Protein AF-A0A350P018-F1 (afdb_monomer)

Nearest PDB structures (foldseek):
  5waq-assembly1_A  TM=3.591E-01  e=3.720E-01  Neisseria gonorrhoeae FA 1090
  1sly-assembly1_A  TM=4.255E-01  e=2.550E+00  Escherichia coli
  4a1s-assembly1_B  TM=3.277E-01  e=1.850E+00  Drosophila melanogaster
  8sah-assembly1_B  TM=3.164E-01  e=2.670E+00  Homo sapiens

Foldseek 3Di:
DDDDDDDDDDDDDDDDDDDDDDDDDDDDDDDDPDDPPPPPDPPPPPPPPPPPALVVLQVVLVVCCVPPVDLQSSLVSLLVSLVRCLVVVVLVVSLVSLVVSPVVPDDPVCLLSSLLSNLSSCLPPPPDDLVVNVVSLPPHDDCLQSSLVSQLSSCVVVLVLLSNLLSLVRHPDDLQVSQQSNLVSLVVDDPVRLVVSVVPHVLCVLSSQLVVLCVVCVPPLPSLVVSLVVSLVVDPPDSCVVHPHPVSVVSNVDDPPPCPDDDDDFCCDDPCNVVSVVVVVD

pLDDT: mean 83.47, std 19.66, range [37.34, 98.38]

Mean predicted aligned error: 14.0 Å

Structure (mmCIF, N/CA/C/O backbone):
data_AF-A0A350P018-F1
#
_entry.id   AF-A0A350P018-F1
#
loop_
_atom_site.group_PDB
_atom_site.id
_atom_site.type_symbol
_atom_site.label_atom_id
_atom_site.label_alt_id
_atom_site.label_comp_id
_atom_site.label_asym_id
_atom_site.label_entity_id
_atom_site.label_seq_id
_atom_site.pdbx_PDB_ins_code
_atom_site.Cartn_x
_atom_site.Cartn_y
_atom_site.Cartn_z
_atom_site.occupancy
_atom_site.B_iso_or_equiv
_atom_site.auth_seq_id
_atom_site.auth_comp_id
_atom_site.auth_asym_id
_atom_site.auth_atom_id
_atom_site.pdbx_PDB_model_num
ATOM 1 N N . MET A 1 1 ? 66.270 -26.040 17.062 1.00 38.28 1 MET A N 1
ATOM 2 C CA . MET A 1 1 ? 67.441 -25.231 16.651 1.00 38.28 1 MET A CA 1
ATOM 3 C C . MET A 1 1 ? 66.964 -24.258 15.595 1.00 38.28 1 MET A C 1
ATOM 5 O O . MET A 1 1 ? 66.310 -24.717 14.679 1.00 38.28 1 MET A O 1
ATOM 9 N N . GLY A 1 2 ? 67.150 -22.949 15.618 1.00 38.47 2 GLY A N 1
ATOM 10 C CA . GLY A 1 2 ? 67.864 -21.976 16.444 1.00 38.47 2 GLY A CA 1
ATOM 11 C C . GLY A 1 2 ? 67.747 -20.687 15.604 1.00 38.47 2 GLY A C 1
ATOM 12 O O . GLY A 1 2 ? 68.005 -20.738 14.411 1.00 38.47 2 GLY A O 1
ATOM 13 N N . THR A 1 3 ? 67.016 -19.668 16.060 1.00 37.34 3 THR A N 1
ATOM 14 C CA . THR A 1 3 ? 67.511 -18.483 16.790 1.00 37.34 3 THR A CA 1
ATOM 15 C C . THR A 1 3 ? 68.033 -17.329 15.916 1.00 37.34 3 THR A C 1
ATOM 17 O O . THR A 1 3 ? 68.987 -17.514 15.174 1.00 37.34 3 THR A O 1
ATOM 20 N N . ILE A 1 4 ? 67.490 -16.132 16.217 1.00 41.78 4 ILE A N 1
ATOM 21 C CA . ILE A 1 4 ? 68.128 -14.789 16.221 1.00 41.78 4 ILE A CA 1
ATOM 22 C C . ILE A 1 4 ? 68.253 -14.099 14.843 1.00 41.78 4 ILE A C 1
ATOM 24 O O . ILE A 1 4 ? 68.676 -14.710 13.879 1.00 41.78 4 ILE A O 1
ATOM 28 N N . GLY A 1 5 ? 67.940 -12.811 14.653 1.00 37.38 5 GLY A N 1
ATOM 29 C CA . GLY A 1 5 ? 67.550 -11.733 15.570 1.00 37.38 5 GLY A CA 1
ATOM 30 C C . GLY A 1 5 ? 68.229 -10.395 15.202 1.00 37.38 5 GLY A C 1
ATOM 31 O O . GLY A 1 5 ? 69.266 -10.396 14.551 1.00 37.38 5 GLY A O 1
ATOM 32 N N . HIS A 1 6 ? 67.652 -9.294 15.716 1.00 38.75 6 HIS A N 1
ATOM 33 C CA . HIS A 1 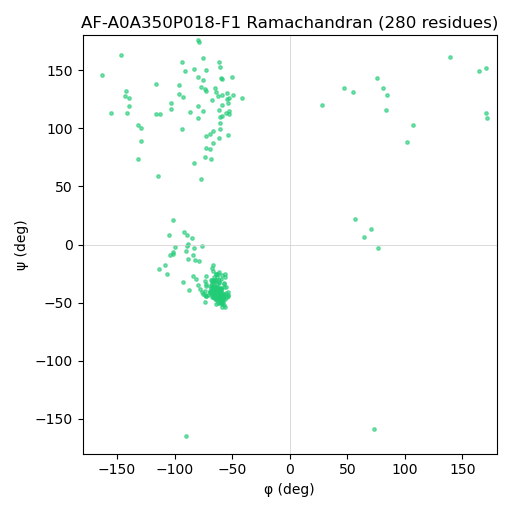6 ? 68.137 -7.891 15.801 1.00 38.75 6 HIS A CA 1
ATOM 34 C C . HIS A 1 6 ? 67.954 -6.962 14.576 1.00 38.75 6 HIS A C 1
ATOM 36 O O . HIS A 1 6 ? 68.412 -7.268 13.487 1.00 38.75 6 HIS A O 1
ATOM 42 N N . ARG A 1 7 ? 67.154 -5.865 14.641 1.00 40.50 7 ARG A N 1
ATOM 43 C CA . ARG A 1 7 ? 67.273 -4.556 15.381 1.00 40.50 7 ARG A CA 1
ATOM 44 C C . ARG A 1 7 ? 68.614 -3.869 15.052 1.00 40.50 7 ARG A C 1
ATOM 46 O O . ARG A 1 7 ? 69.637 -4.503 15.221 1.00 40.50 7 ARG A O 1
ATOM 53 N N . ASN A 1 8 ? 68.729 -2.583 14.699 1.00 39.81 8 ASN A N 1
ATOM 54 C CA . ASN A 1 8 ? 68.319 -1.392 15.454 1.00 39.81 8 ASN A CA 1
ATOM 55 C C . ASN A 1 8 ? 68.877 -0.126 14.743 1.00 39.81 8 ASN A C 1
ATOM 57 O O . ASN A 1 8 ? 69.965 -0.198 14.189 1.00 39.81 8 ASN A O 1
ATOM 61 N N . LYS A 1 9 ? 68.164 1.000 14.902 1.00 42.25 9 LYS A N 1
ATOM 62 C CA . LYS A 1 9 ? 68.588 2.393 15.208 1.00 42.25 9 LYS A CA 1
ATOM 63 C C . LYS A 1 9 ? 69.753 3.080 14.464 1.00 42.25 9 LYS A C 1
ATOM 65 O O . LYS A 1 9 ? 70.851 2.560 14.342 1.00 42.25 9 LYS A O 1
ATOM 70 N N . GLY A 1 10 ? 69.481 4.334 14.081 1.00 41.25 10 GLY A N 1
ATOM 71 C CA . GLY A 1 10 ? 70.386 5.238 13.368 1.00 41.25 10 GLY A CA 1
ATOM 72 C C . GLY A 1 10 ? 71.264 6.112 14.255 1.00 41.25 10 GLY A C 1
ATOM 73 O O . GLY A 1 10 ? 71.358 5.856 15.446 1.00 41.25 10 GLY A O 1
ATOM 74 N N . PHE A 1 11 ? 71.867 7.152 13.672 1.00 38.84 11 PHE A N 1
ATOM 75 C CA . PHE A 1 11 ? 72.502 8.262 14.385 1.00 38.84 11 PHE A CA 1
ATOM 76 C C . PHE A 1 11 ? 72.725 9.465 13.455 1.00 38.84 11 PHE A C 1
ATOM 78 O O . PHE A 1 11 ? 72.975 9.319 12.261 1.00 38.84 11 PHE A O 1
ATOM 85 N N . ILE A 1 12 ? 72.601 10.644 14.058 1.00 46.72 12 ILE A N 1
ATOM 86 C CA . ILE A 1 12 ? 72.836 11.996 13.542 1.00 46.72 12 ILE A CA 1
ATOM 87 C C . ILE A 1 12 ? 74.344 12.283 13.553 1.00 46.72 12 ILE A C 1
ATOM 89 O O . ILE A 1 12 ? 75.003 11.921 14.525 1.00 46.72 12 ILE A O 1
ATOM 93 N N . PHE A 1 13 ? 74.861 13.023 12.567 1.00 42.59 13 PHE A N 1
ATOM 94 C CA . PHE A 1 13 ? 76.067 13.840 12.746 1.00 42.59 13 PHE A CA 1
ATOM 95 C C . PHE A 1 13 ? 75.926 15.192 12.043 1.00 42.59 13 PHE A C 1
ATOM 97 O O . PHE A 1 13 ? 75.612 15.280 10.859 1.00 42.59 13 PHE A O 1
ATOM 104 N N . ALA A 1 14 ? 76.149 16.235 12.836 1.00 43.81 14 ALA A N 1
ATOM 105 C CA . ALA A 1 14 ? 76.295 17.622 12.438 1.00 43.81 14 ALA A CA 1
ATOM 106 C C . ALA A 1 14 ? 77.773 17.930 12.163 1.00 43.81 14 ALA A C 1
ATOM 108 O O . ALA A 1 14 ? 78.639 17.410 12.863 1.00 43.81 14 ALA A O 1
ATOM 109 N N . THR A 1 15 ? 78.050 18.856 11.244 1.00 46.28 15 THR A N 1
ATOM 110 C CA . THR A 1 15 ? 79.321 19.595 11.204 1.00 46.28 15 THR A CA 1
ATOM 111 C C . THR A 1 15 ? 79.083 21.039 10.780 1.00 46.28 15 THR A C 1
ATOM 113 O O . THR A 1 15 ? 78.437 21.317 9.772 1.00 46.28 15 THR A O 1
ATOM 116 N N . ALA A 1 16 ? 79.610 21.933 11.611 1.00 42.50 16 ALA A N 1
ATOM 117 C CA . ALA A 1 16 ? 79.639 23.381 11.492 1.00 42.50 16 ALA A CA 1
ATOM 118 C C . ALA A 1 16 ? 80.668 23.870 10.456 1.00 42.50 16 ALA A C 1
ATOM 120 O O . ALA A 1 16 ? 81.636 23.164 10.190 1.00 42.50 16 ALA A O 1
ATOM 121 N N . ALA A 1 17 ? 80.516 25.107 9.963 1.00 41.38 17 ALA A N 1
ATOM 122 C CA . ALA A 1 17 ? 81.445 26.216 10.245 1.00 41.38 17 ALA A CA 1
ATOM 123 C C . ALA A 1 17 ? 81.281 27.409 9.278 1.00 41.38 17 ALA A C 1
ATOM 125 O O . ALA A 1 17 ? 81.017 27.245 8.091 1.00 41.38 17 ALA A O 1
ATOM 126 N N . SER A 1 18 ? 81.580 28.585 9.842 1.00 42.72 18 SER A N 1
ATOM 127 C CA . SER A 1 18 ? 82.200 29.766 9.216 1.00 42.72 18 SER A CA 1
ATOM 128 C C . SER A 1 18 ? 81.334 30.998 8.922 1.00 42.72 18 SER A C 1
ATOM 130 O O . SER A 1 18 ? 80.605 31.104 7.941 1.00 42.72 18 SER A O 1
ATOM 132 N N . LEU A 1 19 ? 81.539 31.963 9.828 1.00 48.41 19 LEU A N 1
ATOM 133 C CA . LEU A 1 19 ? 81.269 33.399 9.786 1.00 48.41 19 LEU A CA 1
ATOM 134 C C . LEU A 1 19 ? 81.804 34.087 8.520 1.00 48.41 19 LEU A C 1
ATOM 136 O O . LEU A 1 19 ? 82.946 33.863 8.126 1.00 48.41 19 LEU A O 1
ATOM 140 N N . SER A 1 20 ? 81.056 35.076 8.027 1.00 42.06 20 SER A N 1
ATOM 141 C CA . SER A 1 20 ? 81.599 36.330 7.483 1.00 42.06 20 SER A CA 1
ATOM 142 C C . SER A 1 20 ? 80.534 37.426 7.579 1.00 42.06 20 SER A C 1
ATOM 144 O O . SER A 1 20 ? 79.488 37.356 6.940 1.00 42.06 20 SER A O 1
ATOM 146 N N . LEU A 1 21 ? 80.804 38.417 8.430 1.00 53.22 21 LEU A N 1
ATOM 147 C CA . LEU A 1 21 ? 80.070 39.673 8.575 1.00 53.22 21 LEU A CA 1
ATOM 148 C C . LEU A 1 21 ? 80.723 40.723 7.676 1.00 53.22 21 LEU A C 1
ATOM 150 O O . LEU A 1 21 ? 81.907 40.991 7.849 1.00 53.22 21 LEU A O 1
ATOM 154 N N . LEU A 1 22 ? 79.943 41.380 6.819 1.00 50.81 22 LEU A N 1
ATOM 155 C CA . LEU A 1 22 ? 80.211 42.748 6.373 1.00 50.81 22 LEU A CA 1
ATOM 156 C C . LEU A 1 22 ? 78.883 43.510 6.309 1.00 50.81 22 LEU A C 1
ATOM 158 O O . LEU A 1 22 ? 77.953 43.127 5.602 1.00 50.81 22 LEU A O 1
ATOM 162 N N . MET A 1 23 ? 78.811 44.572 7.113 1.00 40.50 23 MET A N 1
ATOM 163 C CA . MET A 1 23 ? 77.743 45.566 7.129 1.00 40.50 23 MET A CA 1
ATOM 164 C C . MET A 1 23 ? 77.832 46.462 5.889 1.00 40.50 23 MET A C 1
ATOM 166 O O . MET A 1 23 ? 78.884 47.027 5.604 1.00 40.50 23 MET A O 1
ATOM 170 N N . GLY A 1 2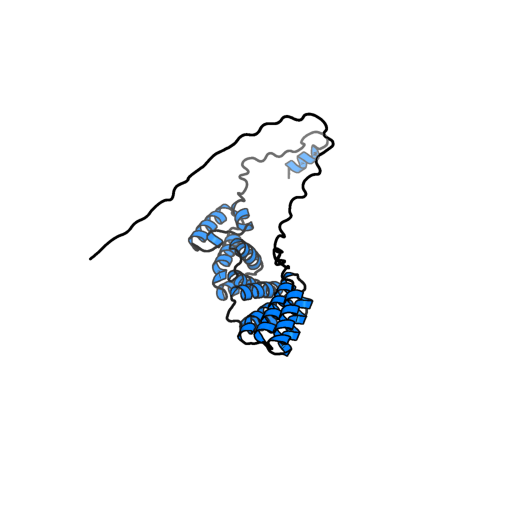4 ? 76.696 46.655 5.222 1.00 38.78 24 GLY A N 1
ATOM 171 C CA . GLY A 1 24 ? 76.450 47.726 4.261 1.00 38.78 24 GLY A CA 1
ATOM 172 C C . GLY A 1 24 ? 75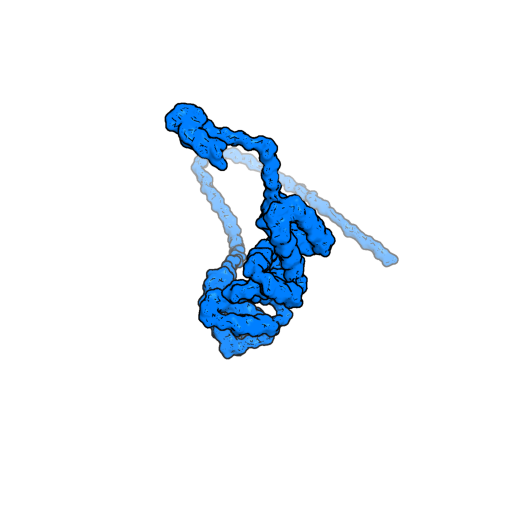.020 48.223 4.457 1.00 38.78 24 GLY A C 1
ATOM 173 O O . GLY A 1 24 ? 74.069 47.470 4.266 1.00 38.78 24 GLY A O 1
ATOM 174 N N . CYS A 1 25 ? 74.877 49.466 4.914 1.00 53.25 25 CYS A N 1
ATOM 175 C CA . CYS A 1 25 ? 73.604 50.124 5.192 1.00 53.25 25 CYS A CA 1
ATOM 176 C C . CYS A 1 25 ? 73.184 50.979 3.989 1.00 53.25 25 CYS A C 1
ATOM 178 O O . CYS A 1 25 ? 73.996 51.742 3.475 1.00 53.25 25 CYS A O 1
ATOM 180 N N . GLY A 1 26 ? 71.898 50.926 3.629 1.00 38.22 26 GLY A N 1
ATOM 181 C CA . GLY A 1 26 ? 71.204 52.046 2.988 1.00 38.22 26 GLY A CA 1
ATOM 182 C C . GLY A 1 26 ? 70.986 51.956 1.477 1.00 38.22 26 GLY A C 1
ATOM 183 O O . GLY A 1 26 ? 71.759 52.508 0.706 1.00 38.22 26 GLY A O 1
ATOM 184 N N . SER A 1 27 ? 69.871 51.345 1.068 1.00 39.97 27 SER A N 1
ATOM 185 C CA . SER A 1 27 ? 68.841 51.962 0.207 1.00 39.97 27 SER A CA 1
ATOM 186 C C . SER A 1 27 ? 67.841 50.878 -0.205 1.00 39.97 27 SER A C 1
ATOM 188 O O . SER A 1 27 ? 68.172 49.984 -0.981 1.00 39.97 27 SER A O 1
ATOM 190 N N . THR A 1 28 ? 66.621 50.926 0.334 1.00 50.22 28 THR A N 1
ATOM 191 C CA . THR A 1 28 ? 65.565 49.958 0.006 1.00 50.22 28 THR A CA 1
ATOM 192 C C . THR A 1 28 ? 64.396 50.664 -0.674 1.00 50.22 28 THR A C 1
ATOM 194 O O . THR A 1 28 ? 63.639 51.373 -0.011 1.00 50.22 28 THR A O 1
ATOM 197 N N . PRO A 1 29 ? 64.160 50.390 -1.966 1.00 44.62 29 PRO A N 1
ATOM 198 C CA . PRO A 1 29 ? 62.826 50.362 -2.539 1.00 44.62 29 PRO A CA 1
ATOM 199 C C . PRO A 1 29 ? 62.380 48.900 -2.730 1.00 44.62 29 PRO A C 1
ATOM 201 O O . PRO A 1 29 ? 63.038 48.118 -3.403 1.00 44.62 29 PRO A O 1
ATOM 204 N N . LYS A 1 30 ? 61.255 48.578 -2.081 1.00 42.38 30 LYS A N 1
ATOM 205 C CA . LYS A 1 30 ? 60.303 47.452 -2.220 1.00 42.38 30 LYS A CA 1
ATOM 206 C C . LYS A 1 30 ? 60.802 46.088 -2.763 1.00 42.38 30 LYS A C 1
ATOM 208 O O . LYS A 1 30 ? 61.149 45.981 -3.937 1.00 42.38 30 LYS A O 1
ATOM 213 N N . PRO A 1 31 ? 60.672 44.995 -1.980 1.00 40.62 31 PRO A N 1
ATOM 214 C CA . PRO A 1 31 ? 60.891 43.645 -2.485 1.00 40.62 31 PRO A CA 1
ATOM 215 C C . PRO A 1 31 ? 59.806 43.271 -3.502 1.00 40.62 31 PRO A C 1
ATOM 217 O O . PRO A 1 31 ? 58.612 43.297 -3.198 1.00 40.62 31 PRO A O 1
ATOM 220 N N . VAL A 1 32 ? 60.229 42.879 -4.704 1.00 49.12 32 VAL A N 1
ATOM 221 C CA . VAL A 1 32 ? 59.395 42.080 -5.605 1.00 49.12 32 VAL A CA 1
ATOM 222 C C . VAL A 1 32 ? 59.120 40.769 -4.878 1.00 49.12 32 VAL A C 1
ATOM 224 O O . VAL A 1 32 ? 60.044 40.019 -4.551 1.00 49.12 32 VAL A O 1
ATOM 227 N N . ALA A 1 33 ? 57.849 40.527 -4.563 1.00 43.75 33 ALA A N 1
ATOM 228 C CA . ALA A 1 33 ? 57.405 39.258 -4.020 1.00 43.75 33 ALA A CA 1
ATOM 229 C C . ALA A 1 33 ? 57.868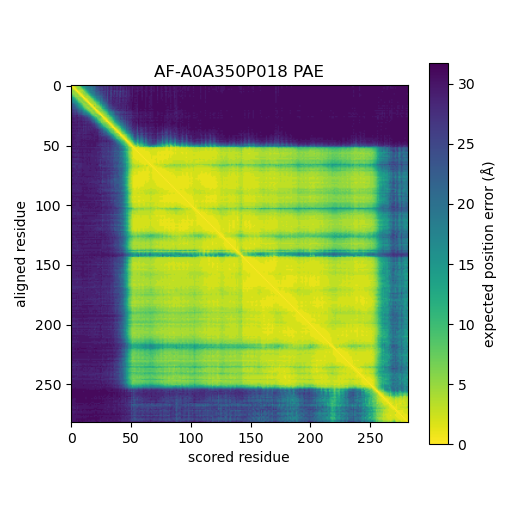 38.147 -4.967 1.00 43.75 33 ALA A C 1
ATOM 231 O O . ALA A 1 33 ? 57.536 38.150 -6.153 1.00 43.75 33 ALA A O 1
ATOM 232 N N . LYS A 1 34 ? 58.658 37.206 -4.444 1.00 45.62 34 LYS A N 1
ATOM 233 C CA . LYS A 1 34 ? 58.935 35.949 -5.132 1.00 45.62 34 LYS A CA 1
ATOM 234 C C . LYS A 1 34 ? 57.577 35.318 -5.423 1.00 45.62 34 LYS A C 1
ATOM 236 O O . LYS A 1 34 ? 56.855 34.967 -4.492 1.00 45.62 34 LYS A O 1
ATOM 241 N N . THR A 1 35 ? 57.218 35.221 -6.698 1.00 40.31 35 THR A N 1
ATOM 242 C CA . THR A 1 35 ? 56.103 34.385 -7.136 1.00 40.31 35 THR A CA 1
ATOM 243 C C . THR A 1 35 ? 56.282 33.005 -6.508 1.00 40.31 35 THR A C 1
ATOM 245 O O . THR A 1 35 ? 57.383 32.449 -6.611 1.00 40.31 35 THR A O 1
ATOM 248 N N . PRO A 1 36 ? 55.261 32.444 -5.840 1.00 40.88 36 PRO A N 1
ATOM 249 C CA . PRO A 1 36 ? 55.343 31.068 -5.403 1.00 40.88 36 PRO A CA 1
ATOM 250 C C . PRO A 1 36 ? 55.558 30.218 -6.650 1.00 40.88 36 PRO A C 1
ATOM 252 O O . PRO A 1 36 ? 54.848 30.366 -7.646 1.00 40.88 36 PRO A O 1
ATOM 255 N N . VAL A 1 37 ? 56.571 29.357 -6.606 1.00 45.34 37 VAL A N 1
ATOM 256 C CA . VAL A 1 37 ? 56.716 28.273 -7.572 1.00 45.34 37 VAL A CA 1
ATOM 257 C C . VAL A 1 37 ? 55.466 27.417 -7.414 1.00 45.34 37 VAL A C 1
ATOM 259 O O . VAL A 1 37 ? 55.352 26.636 -6.471 1.00 45.34 37 VAL A O 1
ATOM 262 N N . VAL A 1 38 ? 54.500 27.618 -8.308 1.00 42.97 38 VAL A N 1
ATOM 263 C CA . VAL A 1 38 ? 53.367 26.718 -8.476 1.00 42.97 38 VAL A CA 1
ATOM 264 C C . VAL A 1 38 ? 53.961 25.428 -9.013 1.00 42.97 38 VAL A C 1
ATOM 266 O O . VAL A 1 38 ? 54.263 25.300 -10.197 1.00 42.97 38 VAL A O 1
ATOM 269 N N . THR A 1 39 ? 54.200 24.475 -8.116 1.00 47.19 39 THR A N 1
ATOM 270 C CA . THR A 1 39 ? 54.358 23.081 -8.512 1.00 47.19 39 THR A CA 1
ATOM 271 C C . THR A 1 39 ? 53.106 22.731 -9.315 1.00 47.19 39 THR A C 1
ATOM 273 O O . THR A 1 39 ? 52.012 22.979 -8.801 1.00 47.19 39 THR A O 1
ATOM 276 N N . PRO A 1 40 ? 53.203 22.225 -10.558 1.00 45.16 40 PRO A N 1
ATOM 277 C CA . PRO A 1 40 ? 52.018 21.829 -11.297 1.00 45.16 40 PRO A CA 1
ATOM 278 C C . PRO A 1 40 ? 51.332 20.729 -10.491 1.00 45.16 40 PRO A C 1
ATOM 280 O O . PRO A 1 40 ? 51.806 19.593 -10.427 1.00 45.16 40 PRO A O 1
ATOM 283 N N . GLN A 1 41 ? 50.238 21.085 -9.818 1.00 48.06 41 GLN A N 1
ATOM 284 C CA . GLN A 1 41 ? 49.314 20.100 -9.298 1.00 48.06 41 GLN A CA 1
ATOM 285 C C . GLN A 1 41 ? 48.846 19.320 -10.518 1.00 48.06 41 GLN A C 1
ATOM 287 O O . GLN A 1 41 ? 48.178 19.858 -11.403 1.00 48.06 41 GLN A O 1
ATOM 292 N N . LYS A 1 42 ? 49.275 18.056 -10.584 1.00 49.25 42 LYS A N 1
ATOM 293 C CA . LYS A 1 42 ? 48.679 17.037 -11.442 1.00 49.25 42 LYS A CA 1
ATOM 294 C C . LYS A 1 42 ? 47.164 17.238 -11.352 1.00 49.25 42 LYS A C 1
ATOM 296 O O . LYS A 1 42 ? 46.691 17.326 -10.215 1.00 49.25 42 LYS A O 1
ATOM 301 N N . PRO A 1 43 ? 46.436 17.393 -12.473 1.00 42.19 43 PRO A N 1
ATOM 302 C CA . PRO A 1 43 ? 45.009 17.649 -12.410 1.00 42.19 43 PRO A CA 1
ATOM 303 C C . PRO A 1 43 ? 44.405 16.559 -11.536 1.00 42.19 43 PRO A C 1
ATOM 305 O O . PRO A 1 43 ? 44.522 15.369 -11.835 1.00 42.19 43 PRO A O 1
ATOM 308 N N . VAL A 1 44 ? 43.877 16.980 -10.388 1.00 44.72 44 VAL A N 1
ATOM 309 C CA . VAL A 1 44 ? 42.971 16.152 -9.615 1.00 44.72 44 VAL A CA 1
ATOM 310 C C . VAL A 1 44 ? 41.833 15.929 -10.581 1.00 44.72 44 VAL A C 1
ATOM 312 O O . VAL A 1 44 ? 41.152 16.880 -10.965 1.00 44.72 44 VAL A O 1
ATOM 315 N N . ASP A 1 45 ? 41.729 14.696 -11.058 1.00 43.78 45 ASP A N 1
ATOM 316 C CA . ASP A 1 45 ? 40.588 14.240 -11.818 1.00 43.78 45 ASP A CA 1
ATOM 317 C C . ASP A 1 45 ? 39.408 14.384 -10.860 1.00 43.78 45 ASP A C 1
ATOM 319 O O . ASP A 1 45 ? 39.163 13.548 -9.988 1.00 43.78 45 ASP A O 1
ATOM 323 N N . VAL A 1 46 ? 38.756 15.545 -10.916 1.00 41.66 46 VAL A N 1
ATOM 324 C CA . VAL A 1 46 ? 37.445 15.730 -10.330 1.00 41.66 46 VAL A CA 1
ATOM 325 C C . VAL A 1 46 ? 36.581 14.839 -11.197 1.00 41.66 46 VAL A C 1
ATOM 327 O O . VAL A 1 46 ? 36.055 15.276 -12.219 1.00 41.66 46 VAL A O 1
ATOM 330 N N . GLN A 1 47 ? 36.489 13.562 -10.819 1.00 44.34 47 GLN A N 1
ATOM 331 C CA . GLN A 1 47 ? 35.373 12.723 -11.198 1.00 44.34 47 GLN A CA 1
ATOM 332 C C . GLN A 1 47 ? 34.151 13.510 -10.756 1.00 44.34 47 GLN A C 1
ATOM 334 O O . GLN A 1 47 ? 33.783 13.529 -9.581 1.00 44.34 47 GLN A O 1
ATOM 339 N N . ALA A 1 48 ? 33.608 14.272 -11.703 1.00 46.59 48 ALA A N 1
ATOM 340 C CA . ALA A 1 48 ? 32.355 14.954 -11.553 1.00 46.59 48 ALA A CA 1
ATOM 341 C C . ALA A 1 48 ? 31.399 13.859 -11.115 1.00 46.59 48 ALA A C 1
ATOM 343 O O . ALA A 1 48 ? 31.143 12.916 -11.865 1.00 46.59 48 ALA A O 1
ATOM 344 N N . ASN A 1 49 ? 30.942 13.952 -9.873 1.00 49.53 49 ASN A N 1
ATOM 345 C CA . ASN A 1 49 ? 29.847 13.152 -9.377 1.00 49.53 49 ASN A CA 1
ATOM 346 C C . ASN A 1 49 ? 28.618 13.673 -10.136 1.00 49.53 49 ASN A C 1
ATOM 348 O O . ASN A 1 49 ? 27.868 14.509 -9.635 1.00 49.53 49 ASN A O 1
ATOM 352 N N . GLN A 1 50 ? 28.531 13.332 -11.427 1.00 55.56 50 GLN A N 1
ATOM 353 C CA . GLN A 1 50 ? 27.452 13.767 -12.288 1.00 55.56 50 GLN A CA 1
ATOM 354 C C . GLN A 1 50 ? 26.188 13.174 -11.677 1.00 55.56 50 GLN A C 1
ATOM 356 O O . GLN A 1 50 ? 26.171 11.974 -11.383 1.00 55.56 50 GLN A O 1
ATOM 361 N N . PRO A 1 51 ? 25.155 13.993 -11.423 1.00 65.25 51 PRO A N 1
ATOM 362 C CA . PRO A 1 51 ? 23.902 13.467 -10.921 1.00 65.25 51 PRO A CA 1
ATOM 363 C C . PRO A 1 51 ? 23.442 12.369 -11.880 1.00 65.25 51 PRO A C 1
ATOM 365 O O . PRO A 1 51 ? 23.469 12.552 -13.097 1.00 65.25 51 PRO A O 1
ATOM 368 N N . VAL A 1 52 ? 23.083 11.206 -11.339 1.00 85.62 52 VAL A N 1
ATOM 369 C CA . VAL A 1 52 ? 22.613 10.080 -12.148 1.00 85.62 52 VAL A CA 1
ATOM 370 C C . VAL A 1 52 ? 21.245 10.464 -12.709 1.00 85.62 52 VAL A C 1
ATOM 372 O O . VAL A 1 52 ? 20.235 10.340 -12.018 1.00 85.62 52 VAL A O 1
ATOM 375 N N . THR A 1 53 ? 21.218 10.995 -13.933 1.00 93.56 53 THR A N 1
ATOM 376 C CA . THR A 1 53 ? 19.979 11.386 -14.619 1.00 93.56 53 THR A CA 1
ATOM 377 C C . THR A 1 53 ? 19.463 10.254 -15.512 1.00 93.56 53 THR A C 1
ATOM 379 O O . THR A 1 53 ? 20.250 9.398 -15.944 1.00 93.56 53 THR A O 1
ATOM 382 N N . PRO A 1 54 ? 18.157 10.234 -15.831 1.00 96.19 54 PRO A N 1
ATOM 383 C CA . PRO A 1 54 ? 17.619 9.307 -16.820 1.00 96.19 54 PRO A CA 1
ATOM 384 C C . PRO A 1 54 ? 18.357 9.382 -18.168 1.00 96.19 54 PRO A C 1
ATOM 386 O O . PRO A 1 54 ? 18.719 8.354 -18.735 1.00 96.19 54 PRO A O 1
ATOM 389 N N . GLU A 1 55 ? 18.663 10.587 -18.657 1.00 95.69 55 GLU A N 1
ATOM 390 C CA . GLU A 1 55 ? 19.328 10.826 -19.948 1.00 95.69 55 GLU A CA 1
ATOM 391 C C . GLU A 1 55 ? 20.742 10.246 -19.960 1.00 95.69 55 GLU A C 1
ATOM 393 O O . GLU A 1 55 ? 21.181 9.678 -20.964 1.00 95.69 55 GLU A O 1
ATOM 398 N N . HIS A 1 56 ? 21.448 10.347 -18.830 1.00 96.00 56 HIS A N 1
ATOM 399 C CA . HIS A 1 56 ? 22.750 9.71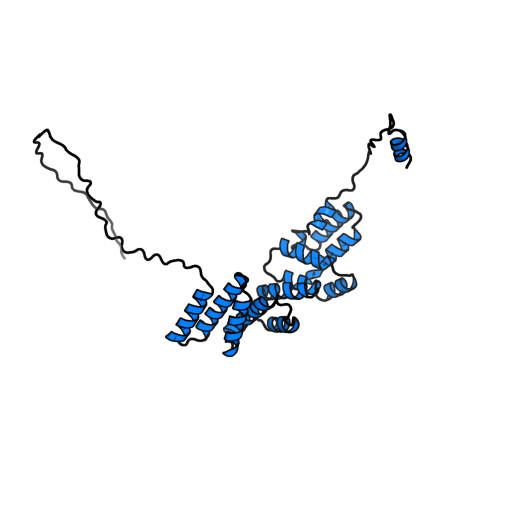9 -18.664 1.00 96.00 56 HIS A CA 1
ATOM 400 C C . HIS A 1 56 ? 22.645 8.197 -18.839 1.00 96.00 56 HIS A C 1
ATOM 402 O O . HIS A 1 56 ? 23.423 7.611 -19.592 1.00 96.00 56 HIS A O 1
ATOM 408 N N . LYS A 1 57 ? 21.630 7.562 -18.237 1.00 97.31 57 LYS A N 1
ATOM 409 C CA . LYS A 1 57 ? 21.368 6.121 -18.387 1.00 97.31 57 LYS A CA 1
ATOM 410 C C . LYS A 1 57 ? 20.986 5.719 -19.808 1.00 97.31 57 LYS A C 1
ATOM 412 O O . LYS A 1 57 ? 21.481 4.705 -20.302 1.00 97.31 57 LYS A O 1
ATOM 417 N N . LEU A 1 58 ? 20.194 6.529 -20.510 1.00 96.75 58 LEU A N 1
ATOM 418 C CA . LEU A 1 58 ? 19.892 6.300 -21.929 1.00 96.75 58 LEU A CA 1
ATOM 419 C C . LEU A 1 58 ? 21.159 6.358 -22.799 1.00 96.75 58 LEU A C 1
ATOM 421 O O . LEU A 1 58 ? 21.341 5.537 -23.704 1.00 96.75 58 LEU A O 1
ATOM 425 N N . LEU A 1 59 ? 22.066 7.299 -22.515 1.00 96.50 59 LEU A N 1
ATOM 426 C CA . LEU A 1 59 ? 23.339 7.411 -23.225 1.00 96.50 59 LEU A CA 1
ATOM 427 C C . LEU A 1 59 ? 24.264 6.218 -22.942 1.00 96.50 59 LEU A C 1
ATOM 429 O O . LEU A 1 59 ? 24.891 5.705 -23.873 1.00 96.50 59 LEU A O 1
ATOM 433 N N . GLU A 1 60 ? 24.349 5.759 -21.692 1.00 96.19 60 GLU A N 1
ATOM 434 C CA . GLU A 1 60 ? 25.086 4.541 -21.329 1.00 96.19 60 GLU A CA 1
ATOM 435 C C . GLU A 1 60 ? 24.528 3.318 -22.067 1.00 96.19 60 GLU A C 1
ATOM 437 O O . GLU A 1 60 ? 25.295 2.586 -22.696 1.00 96.19 60 GLU A O 1
ATOM 442 N N . ALA A 1 61 ? 23.202 3.144 -22.084 1.00 96.44 61 ALA A N 1
ATOM 443 C CA . ALA A 1 61 ? 22.548 2.041 -22.787 1.00 96.44 61 ALA A CA 1
ATOM 444 C C . ALA A 1 61 ? 22.900 2.038 -24.284 1.00 96.44 61 ALA A C 1
ATOM 446 O O . ALA A 1 61 ? 23.262 1.004 -24.853 1.00 96.44 61 ALA A O 1
ATOM 447 N N . LYS A 1 62 ? 22.875 3.218 -24.920 1.00 96.44 62 LYS A N 1
ATOM 448 C CA . LYS A 1 62 ? 23.276 3.385 -26.323 1.00 96.44 62 LYS A CA 1
ATOM 449 C C . LYS A 1 62 ? 24.733 2.977 -26.553 1.00 96.44 62 LYS A C 1
ATOM 451 O O . LYS A 1 62 ? 25.014 2.266 -27.518 1.00 96.44 62 LYS A O 1
ATOM 456 N N . LYS A 1 63 ? 25.652 3.394 -25.677 1.00 96.69 63 LYS A N 1
ATOM 457 C CA . LYS A 1 63 ? 27.079 3.038 -25.768 1.00 96.69 63 LYS A CA 1
ATOM 458 C C . LYS A 1 63 ? 27.297 1.532 -25.623 1.00 96.69 63 LYS A C 1
ATOM 460 O O . LYS A 1 63 ? 28.014 0.952 -26.434 1.00 96.69 63 LYS A O 1
ATOM 465 N N . VAL A 1 64 ? 26.650 0.893 -24.646 1.00 96.69 64 VAL A N 1
ATOM 466 C CA . VAL A 1 64 ? 26.730 -0.564 -24.434 1.00 96.69 64 VAL A CA 1
ATOM 467 C C . VAL A 1 64 ? 26.279 -1.315 -25.687 1.00 96.69 64 VAL A C 1
ATOM 469 O O . VAL A 1 64 ? 27.001 -2.176 -26.192 1.00 96.69 64 VAL A O 1
ATOM 472 N N . TRP A 1 65 ? 25.148 -0.921 -26.274 1.00 95.75 65 TRP A N 1
ATOM 473 C CA . TRP A 1 65 ? 24.660 -1.545 -27.503 1.00 95.75 65 TRP A CA 1
ATOM 474 C C . TRP A 1 65 ? 25.579 -1.322 -28.713 1.00 95.75 65 TRP A C 1
ATOM 476 O O . TRP A 1 65 ? 25.721 -2.194 -29.573 1.00 95.75 65 TRP A O 1
ATOM 486 N N . GLN A 1 66 ? 26.197 -0.147 -28.828 1.00 96.31 66 GLN A N 1
ATOM 487 C CA . GLN A 1 66 ? 27.082 0.171 -29.949 1.00 96.31 66 GLN A CA 1
ATOM 488 C C . GLN A 1 66 ? 28.418 -0.567 -29.859 1.00 96.31 66 GLN A C 1
ATOM 490 O O . GLN A 1 66 ? 28.852 -1.125 -30.865 1.00 96.31 66 GLN A O 1
ATOM 495 N N . CYS A 1 67 ? 29.031 -0.599 -28.675 1.00 95.88 67 CYS A N 1
ATOM 496 C CA . CYS A 1 67 ? 30.374 -1.138 -28.482 1.00 95.88 67 CYS A CA 1
ATOM 497 C C . CYS A 1 67 ? 30.390 -2.645 -28.215 1.00 95.88 67 CYS A C 1
ATOM 499 O O . CYS A 1 67 ? 31.290 -3.330 -28.686 1.00 95.88 67 CYS A O 1
ATOM 501 N N . GLN A 1 68 ? 29.428 -3.154 -27.442 1.00 95.38 68 GLN A N 1
ATOM 502 C CA . GLN A 1 68 ? 29.472 -4.522 -26.909 1.00 95.38 68 GLN A CA 1
ATOM 503 C C . GLN A 1 68 ? 28.386 -5.424 -27.493 1.00 95.38 68 GLN A C 1
ATOM 505 O O . GLN A 1 68 ? 28.530 -6.640 -27.453 1.00 95.38 68 GLN A O 1
ATOM 510 N N . LYS A 1 69 ? 27.303 -4.843 -28.037 1.00 94.31 69 LYS A N 1
ATOM 511 C CA . LYS A 1 69 ? 26.103 -5.583 -28.479 1.00 94.31 69 LYS A CA 1
ATOM 512 C C . LYS A 1 69 ? 25.471 -6.428 -27.363 1.00 94.31 69 LYS A C 1
ATOM 514 O O . LYS A 1 69 ? 24.721 -7.357 -27.642 1.00 94.31 69 LYS A O 1
ATOM 519 N N . ASP A 1 70 ? 25.740 -6.074 -26.108 1.00 95.12 70 ASP A N 1
ATOM 520 C CA . ASP A 1 70 ? 25.150 -6.720 -24.942 1.00 95.12 70 ASP A CA 1
ATOM 521 C C . ASP A 1 70 ? 23.735 -6.173 -24.719 1.00 95.12 70 ASP A C 1
ATOM 523 O O . ASP A 1 70 ? 23.540 -5.004 -24.364 1.00 95.12 70 ASP A O 1
ATOM 527 N N . LYS A 1 71 ? 22.742 -7.021 -24.988 1.00 94.31 71 LYS A N 1
ATOM 528 C CA . LYS A 1 71 ? 21.329 -6.681 -24.841 1.00 94.31 71 LYS A CA 1
ATOM 529 C C . LYS A 1 71 ? 20.926 -6.568 -23.370 1.00 94.31 71 LYS A C 1
ATOM 531 O O . LYS A 1 71 ? 20.240 -5.617 -23.015 1.00 94.31 71 LYS A O 1
ATOM 536 N N . ASP A 1 72 ? 21.357 -7.490 -22.517 1.00 94.44 72 ASP A N 1
ATOM 537 C CA . ASP A 1 72 ? 20.913 -7.541 -21.122 1.00 94.44 72 ASP A CA 1
ATOM 538 C C . ASP A 1 72 ? 21.468 -6.348 -20.335 1.00 94.44 72 ASP A C 1
ATOM 540 O O . ASP A 1 72 ? 20.746 -5.707 -19.565 1.00 94.44 72 ASP A O 1
ATOM 544 N N . ALA A 1 73 ? 22.728 -5.979 -20.587 1.00 95.81 73 ALA A N 1
ATOM 545 C CA . ALA A 1 73 ? 23.330 -4.787 -19.999 1.00 95.81 73 ALA A CA 1
ATOM 546 C C . ALA A 1 73 ? 22.655 -3.495 -20.495 1.00 95.81 73 ALA A C 1
ATOM 548 O O . ALA A 1 73 ? 22.370 -2.600 -19.693 1.00 95.81 73 ALA A O 1
ATOM 549 N N . ARG A 1 74 ? 22.341 -3.404 -21.797 1.00 96.50 74 ARG A N 1
ATOM 550 C CA . ARG A 1 74 ? 21.562 -2.291 -22.368 1.00 96.50 74 ARG A CA 1
ATOM 551 C C . ARG A 1 74 ? 20.191 -2.185 -21.697 1.00 96.50 74 ARG A C 1
ATOM 553 O O . ARG A 1 74 ? 19.813 -1.105 -21.251 1.00 96.50 74 ARG A O 1
ATOM 560 N N . ASP A 1 75 ? 19.461 -3.289 -21.614 1.00 97.50 75 ASP A N 1
ATOM 561 C CA . ASP A 1 75 ? 18.092 -3.330 -21.102 1.00 97.50 75 ASP A CA 1
ATOM 562 C C . ASP A 1 75 ? 18.043 -2.994 -19.609 1.00 97.50 75 ASP A C 1
ATOM 564 O O . ASP A 1 75 ? 17.168 -2.249 -19.168 1.00 97.50 75 ASP A O 1
ATOM 568 N N . SER A 1 76 ? 19.029 -3.449 -18.832 1.00 97.31 76 SER A N 1
ATOM 569 C CA . SER A 1 76 ? 19.182 -3.055 -17.429 1.00 97.31 76 SER A CA 1
ATOM 570 C C . SER A 1 76 ? 19.328 -1.533 -17.270 1.00 97.31 76 SER A C 1
ATOM 572 O O . SER A 1 76 ? 18.647 -0.935 -16.435 1.00 97.31 76 SER A O 1
ATOM 574 N N . LEU A 1 77 ? 20.139 -0.885 -18.117 1.00 97.81 77 LEU A N 1
ATOM 575 C CA . LEU A 1 77 ? 20.323 0.573 -18.111 1.00 97.81 77 LEU A CA 1
ATOM 576 C C . LEU A 1 77 ? 19.059 1.329 -18.548 1.00 97.81 77 LEU A C 1
ATOM 578 O O . LEU A 1 77 ? 18.741 2.380 -17.994 1.00 97.81 77 LEU A O 1
ATOM 582 N N . LEU A 1 78 ? 18.292 0.789 -19.498 1.00 97.88 78 LEU A N 1
ATOM 583 C CA . LEU A 1 78 ? 16.992 1.354 -19.877 1.00 97.88 78 LEU A CA 1
ATOM 584 C C . LEU A 1 78 ? 15.976 1.253 -18.726 1.00 97.88 78 LEU A C 1
ATOM 586 O O . LEU A 1 78 ? 15.227 2.197 -18.474 1.00 97.88 78 LEU A O 1
ATOM 590 N N . LEU A 1 79 ? 15.982 0.151 -17.970 1.00 98.19 79 LEU A N 1
ATOM 591 C CA . LEU A 1 79 ? 15.172 0.012 -16.757 1.00 98.19 79 LEU A CA 1
ATOM 592 C C . LEU A 1 79 ? 15.644 0.933 -15.620 1.00 98.19 79 LEU A C 1
ATOM 594 O O . LEU A 1 79 ? 14.819 1.356 -14.807 1.00 98.19 79 LEU A O 1
ATOM 598 N N . ASP A 1 80 ? 16.941 1.250 -15.530 1.00 97.94 80 ASP A N 1
ATOM 599 C CA . ASP A 1 80 ? 17.452 2.294 -14.627 1.00 97.94 80 ASP A CA 1
ATOM 600 C C . ASP A 1 80 ? 16.896 3.668 -15.026 1.00 97.94 80 ASP A C 1
ATOM 602 O O . ASP A 1 80 ? 16.363 4.379 -14.175 1.00 97.94 80 ASP A O 1
ATOM 606 N N . ALA A 1 81 ? 16.941 4.014 -16.317 1.00 98.12 81 ALA A N 1
ATOM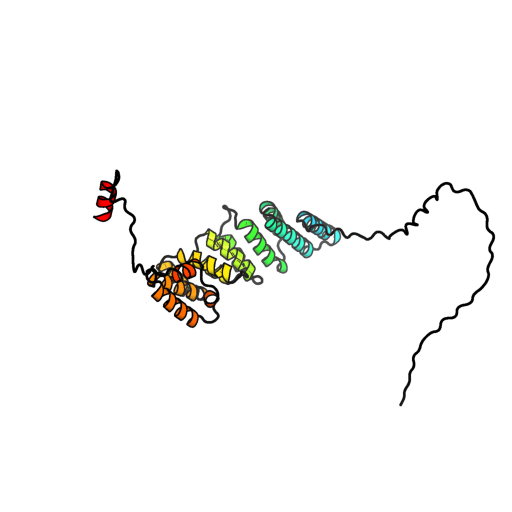 607 C CA . ALA A 1 81 ? 16.391 5.270 -16.827 1.00 98.12 81 ALA A CA 1
ATOM 608 C C . ALA A 1 81 ? 14.888 5.399 -16.530 1.00 98.12 81 ALA A C 1
ATOM 610 O O . ALA A 1 81 ? 14.446 6.408 -15.985 1.00 98.12 81 ALA A O 1
ATOM 611 N N . ALA A 1 82 ? 14.103 4.354 -16.815 1.00 98.38 82 ALA A N 1
ATOM 612 C CA . ALA A 1 82 ? 12.670 4.337 -16.527 1.00 98.38 82 ALA A CA 1
ATOM 613 C C . ALA A 1 82 ? 12.370 4.488 -15.025 1.00 98.38 82 ALA A C 1
ATOM 615 O O . ALA A 1 82 ? 11.430 5.186 -14.651 1.00 98.38 82 ALA A O 1
ATOM 616 N N . ALA A 1 83 ? 13.170 3.864 -14.153 1.00 97.69 83 ALA A N 1
ATOM 617 C CA . ALA A 1 83 ? 13.022 4.018 -12.708 1.00 97.69 83 ALA A CA 1
ATOM 618 C C . ALA A 1 83 ? 13.281 5.461 -12.247 1.00 97.69 83 ALA A C 1
ATOM 620 O O . ALA A 1 83 ? 12.532 5.969 -11.413 1.00 97.69 83 ALA A O 1
ATOM 621 N N . LEU A 1 84 ? 14.296 6.122 -12.812 1.00 97.81 84 LEU A N 1
ATOM 622 C CA . LEU A 1 84 ? 14.607 7.521 -12.515 1.00 97.81 84 LEU A CA 1
ATOM 623 C C . LEU A 1 84 ? 13.503 8.462 -13.010 1.00 97.81 84 LEU A C 1
ATOM 625 O O . LEU A 1 84 ? 13.090 9.337 -12.256 1.00 97.81 84 LEU A O 1
ATOM 629 N N . TYR A 1 85 ? 12.954 8.236 -14.208 1.00 97.88 85 TYR A N 1
ATOM 630 C CA . TYR A 1 85 ? 11.799 9.002 -14.691 1.00 97.88 85 TYR A CA 1
ATOM 631 C C . TYR A 1 85 ? 10.576 8.845 -13.779 1.00 97.88 85 TYR A C 1
ATOM 633 O O . TYR A 1 85 ? 9.929 9.830 -13.448 1.00 97.88 85 TYR A O 1
ATOM 641 N N . ILE A 1 86 ? 10.279 7.631 -13.294 1.00 96.75 86 ILE A N 1
ATOM 642 C CA . ILE A 1 86 ? 9.190 7.423 -12.321 1.00 96.75 86 ILE A CA 1
ATOM 643 C C . ILE A 1 86 ? 9.455 8.200 -11.026 1.00 96.75 86 ILE A C 1
ATOM 645 O O . ILE A 1 86 ? 8.530 8.787 -10.470 1.00 96.75 86 ILE A O 1
ATOM 649 N N . GLN A 1 87 ? 10.698 8.204 -10.539 1.00 95.75 87 GLN A N 1
ATOM 650 C CA . GLN A 1 87 ? 11.081 8.938 -9.331 1.00 95.75 87 GLN A CA 1
ATOM 651 C C . GLN A 1 87 ? 10.957 10.459 -9.502 1.00 95.75 87 GLN A C 1
ATOM 653 O O . GLN A 1 87 ? 10.667 11.153 -8.533 1.00 95.75 87 GLN A O 1
ATOM 658 N N . GLN A 1 88 ? 11.166 10.963 -10.718 1.00 95.69 88 GLN A N 1
ATOM 659 C CA . GLN A 1 88 ? 11.000 12.372 -11.087 1.00 95.69 88 GLN A CA 1
ATOM 660 C C . GLN A 1 88 ? 9.551 12.727 -11.459 1.00 95.69 88 GLN A C 1
ATOM 662 O O . GLN A 1 88 ? 9.290 13.843 -11.885 1.00 95.69 88 GLN A O 1
ATOM 667 N N . GLU A 1 89 ? 8.613 11.786 -11.301 1.00 95.12 89 GLU A N 1
ATOM 668 C CA . GLU A 1 89 ? 7.199 11.912 -11.683 1.00 95.12 89 GLU A CA 1
ATOM 669 C C . GLU A 1 89 ? 6.945 12.063 -13.199 1.00 95.12 89 GLU A C 1
ATOM 671 O O . GLU A 1 89 ? 5.793 12.140 -13.637 1.00 95.12 89 GLU A O 1
ATOM 676 N N . ASP A 1 90 ? 7.989 11.936 -14.024 1.00 95.69 90 ASP A N 1
ATOM 677 C CA . ASP A 1 90 ? 7.959 11.924 -15.491 1.00 95.69 90 ASP A CA 1
ATOM 678 C C . ASP A 1 90 ? 7.474 10.572 -16.045 1.00 95.69 90 ASP A C 1
ATOM 680 O O . ASP A 1 90 ? 8.115 9.881 -16.845 1.00 95.69 90 ASP A O 1
ATOM 684 N N . THR A 1 91 ? 6.282 10.168 -15.608 1.00 94.75 91 THR A N 1
ATOM 685 C CA . THR A 1 91 ? 5.697 8.854 -15.913 1.00 94.75 91 THR A CA 1
ATOM 686 C C . THR A 1 91 ? 5.505 8.605 -17.409 1.00 94.75 91 THR A C 1
ATOM 688 O O . THR A 1 91 ? 5.616 7.460 -17.837 1.00 94.75 91 THR A O 1
ATOM 691 N N . LEU A 1 92 ? 5.278 9.643 -18.221 1.00 95.38 92 LEU A N 1
ATOM 692 C CA . LEU A 1 92 ? 5.141 9.506 -19.675 1.00 95.38 92 LEU A CA 1
ATOM 693 C C . LEU A 1 92 ? 6.443 9.022 -20.333 1.00 95.38 92 LEU A C 1
ATOM 695 O O . LEU A 1 92 ? 6.414 8.092 -21.139 1.00 95.38 92 LEU A O 1
ATOM 699 N N . LEU A 1 93 ? 7.587 9.601 -19.955 1.00 96.88 93 LEU A N 1
ATOM 700 C CA . LEU A 1 93 ? 8.893 9.194 -20.480 1.00 96.88 93 LEU A CA 1
ATOM 701 C C . LEU A 1 93 ? 9.263 7.790 -19.999 1.00 96.88 93 LEU A C 1
ATOM 703 O O . LEU A 1 93 ? 9.737 6.971 -20.787 1.00 96.88 93 LEU A O 1
ATOM 707 N N . ALA A 1 94 ? 8.956 7.463 -18.741 1.00 97.75 94 ALA A N 1
ATOM 708 C CA . ALA A 1 94 ? 9.110 6.100 -18.241 1.00 97.75 94 ALA A CA 1
ATOM 709 C C . ALA A 1 94 ? 8.288 5.090 -19.060 1.00 97.75 94 ALA A C 1
ATOM 711 O O . ALA A 1 94 ? 8.811 4.047 -19.452 1.00 97.75 94 ALA A O 1
ATOM 712 N N . GLN A 1 95 ? 7.016 5.396 -19.349 1.00 96.31 95 GLN A N 1
ATOM 713 C CA . GLN A 1 95 ? 6.156 4.545 -20.176 1.00 96.31 95 GLN A CA 1
ATOM 714 C C . GLN A 1 95 ? 6.744 4.354 -21.575 1.00 96.31 95 GLN A C 1
ATOM 716 O O . GLN A 1 95 ? 6.788 3.222 -22.051 1.00 96.31 95 GLN A O 1
ATOM 721 N N . GLN A 1 96 ? 7.240 5.423 -22.207 1.00 96.19 96 GLN A N 1
ATOM 722 C CA . GLN A 1 96 ? 7.860 5.342 -23.528 1.00 96.19 96 GLN A CA 1
ATOM 723 C C . GLN A 1 96 ? 9.063 4.392 -23.522 1.00 96.19 96 GLN A C 1
ATOM 725 O O . GLN A 1 96 ? 9.091 3.445 -24.304 1.00 96.19 96 GLN A O 1
ATOM 730 N N . VAL A 1 97 ? 10.007 4.569 -22.591 1.00 97.00 97 VAL A N 1
ATOM 731 C CA . VAL A 1 97 ? 11.177 3.681 -22.466 1.00 97.00 97 VAL A CA 1
ATOM 732 C C . VAL A 1 97 ? 10.750 2.220 -22.265 1.00 97.00 97 VAL A C 1
ATOM 734 O O . VAL A 1 97 ? 11.299 1.320 -22.897 1.00 97.00 97 VAL A O 1
ATOM 737 N N . LEU A 1 98 ? 9.742 1.968 -21.425 1.00 96.88 98 LEU A N 1
ATOM 738 C CA . LEU A 1 98 ? 9.246 0.618 -21.127 1.00 96.88 98 LEU A CA 1
ATOM 739 C C . LEU A 1 98 ? 8.454 -0.024 -22.281 1.00 96.88 98 LEU A C 1
ATOM 741 O O . LEU A 1 98 ? 8.386 -1.255 -22.364 1.00 96.88 98 LEU A O 1
ATOM 745 N N . ILE A 1 99 ? 7.826 0.771 -23.147 1.00 94.75 99 ILE A N 1
ATOM 746 C CA . ILE A 1 99 ? 7.161 0.279 -24.359 1.00 94.75 99 ILE A CA 1
ATOM 747 C C . ILE A 1 99 ? 8.209 -0.124 -25.389 1.00 94.75 99 ILE A C 1
ATOM 749 O O . ILE A 1 99 ? 8.140 -1.244 -25.891 1.00 94.75 99 ILE A O 1
ATOM 753 N N . GLU A 1 100 ? 9.189 0.742 -25.655 1.00 92.50 100 GLU A N 1
ATOM 754 C CA . GLU A 1 100 ? 10.276 0.457 -26.600 1.00 92.50 100 GLU A CA 1
ATOM 755 C C . GLU A 1 100 ? 11.054 -0.793 -26.178 1.00 92.50 100 GLU A C 1
ATOM 757 O O . GLU A 1 100 ? 11.242 -1.713 -26.971 1.00 92.50 100 GLU A O 1
ATOM 762 N N . LEU A 1 101 ? 11.392 -0.903 -24.889 1.00 94.56 101 LEU A N 1
ATOM 763 C CA . LEU A 1 101 ? 12.082 -2.072 -24.343 1.00 94.56 101 LEU A CA 1
ATOM 764 C C . LEU A 1 101 ? 11.322 -3.389 -24.591 1.00 94.56 101 LEU A C 1
ATOM 766 O O . LEU A 1 101 ? 11.933 -4.426 -24.837 1.00 94.56 101 LEU A O 1
ATOM 770 N N . ARG A 1 102 ? 9.982 -3.370 -24.534 1.00 94.19 102 ARG A N 1
ATOM 771 C CA . ARG A 1 102 ? 9.163 -4.577 -24.734 1.00 94.19 102 ARG A CA 1
ATOM 772 C C . ARG A 1 102 ? 9.237 -5.098 -26.167 1.00 94.19 102 ARG A C 1
ATOM 774 O O . ARG A 1 102 ? 9.117 -6.308 -26.349 1.00 94.19 102 ARG A O 1
ATOM 781 N N . GLN A 1 103 ? 9.398 -4.221 -27.158 1.00 90.44 103 GLN A N 1
ATOM 782 C CA . GLN A 1 103 ? 9.378 -4.606 -28.575 1.00 90.44 103 GLN A CA 1
ATOM 783 C C . GLN A 1 103 ? 10.500 -5.599 -28.913 1.00 90.44 103 GLN A C 1
ATOM 785 O O . GLN A 1 103 ? 10.283 -6.530 -29.683 1.00 90.44 103 GLN A O 1
ATOM 790 N N . ASP A 1 104 ? 11.648 -5.472 -28.243 1.00 86.00 104 ASP A N 1
ATOM 791 C CA . ASP A 1 104 ? 12.811 -6.357 -28.395 1.00 86.00 104 ASP A CA 1
ATOM 792 C C . ASP A 1 104 ? 12.723 -7.649 -27.550 1.00 86.00 104 ASP A C 1
ATOM 794 O O . ASP A 1 104 ? 13.622 -8.499 -27.597 1.00 86.00 104 ASP A O 1
ATOM 798 N N . GLY A 1 105 ? 11.661 -7.801 -26.750 1.00 91.44 105 GLY A N 1
ATOM 799 C CA . GLY A 1 105 ? 11.474 -8.868 -25.765 1.00 91.44 105 GLY A CA 1
ATOM 800 C C . GLY A 1 105 ? 12.317 -8.677 -24.497 1.00 91.44 105 GLY A C 1
ATOM 801 O O . GLY A 1 105 ? 13.467 -8.254 -24.555 1.00 91.44 105 GLY A O 1
ATOM 802 N N . ILE A 1 106 ? 11.772 -9.035 -23.332 1.00 93.56 106 ILE A N 1
ATOM 803 C CA . ILE A 1 106 ? 12.448 -8.855 -22.035 1.00 93.56 106 ILE A CA 1
ATOM 804 C C . ILE A 1 106 ? 13.152 -10.147 -21.615 1.00 93.56 106 ILE A C 1
ATOM 806 O O . ILE A 1 106 ? 12.527 -11.208 -21.593 1.00 93.56 106 ILE A O 1
ATOM 810 N N . ALA A 1 107 ? 14.433 -10.057 -21.249 1.00 93.81 107 ALA A N 1
ATOM 811 C CA . ALA A 1 107 ? 15.177 -11.188 -20.701 1.00 93.81 107 ALA A CA 1
ATOM 812 C C . ALA A 1 107 ? 14.523 -11.713 -19.401 1.00 93.81 107 ALA A C 1
ATOM 814 O O . ALA A 1 107 ? 14.061 -10.904 -18.588 1.00 93.81 107 ALA A O 1
ATOM 815 N N . PRO A 1 108 ? 14.513 -13.037 -19.138 1.00 92.31 108 PRO A N 1
ATOM 816 C CA . PRO A 1 108 ? 13.881 -13.599 -17.939 1.00 92.31 108 PRO A CA 1
ATOM 817 C C . PRO A 1 108 ? 14.393 -12.996 -16.622 1.00 92.31 108 PRO A C 1
ATOM 819 O O . PRO A 1 108 ? 13.610 -12.750 -15.709 1.00 92.31 108 PRO A O 1
ATOM 822 N N . SER A 1 109 ? 15.691 -12.687 -16.544 1.00 92.25 109 SER A N 1
ATOM 823 C CA . SER A 1 109 ? 16.336 -12.060 -15.380 1.00 92.25 109 SER A CA 1
ATOM 824 C C . SER A 1 109 ? 15.829 -10.642 -15.083 1.00 92.25 109 SER A C 1
ATOM 826 O O . SER A 1 109 ? 15.885 -10.193 -13.939 1.00 92.25 109 SER A O 1
ATOM 828 N N . LEU A 1 110 ? 15.318 -9.935 -16.094 1.00 94.19 110 LEU A N 1
ATOM 829 C CA . LEU A 1 110 ? 14.827 -8.559 -15.994 1.00 94.19 110 LEU A CA 1
ATOM 830 C C . LEU A 1 110 ? 13.298 -8.474 -15.920 1.00 94.19 110 LEU A C 1
ATOM 832 O O . LEU A 1 110 ? 12.764 -7.392 -15.668 1.00 94.19 110 LEU A O 1
ATOM 836 N N . HIS A 1 111 ? 12.590 -9.591 -16.114 1.00 93.00 111 HIS A N 1
ATOM 837 C CA . HIS A 1 111 ? 11.133 -9.619 -16.231 1.00 93.00 111 HIS A CA 1
ATOM 838 C C . HIS A 1 111 ? 10.429 -9.026 -15.007 1.00 93.00 111 HIS A C 1
ATOM 840 O O . HIS A 1 111 ? 9.595 -8.131 -15.149 1.00 93.00 111 HIS A O 1
ATOM 846 N N . ASP A 1 112 ? 10.815 -9.452 -13.801 1.00 94.12 112 ASP A N 1
ATOM 847 C CA . ASP A 1 112 ? 10.179 -8.967 -12.574 1.00 94.12 112 ASP A CA 1
ATOM 848 C C . ASP A 1 112 ? 10.373 -7.456 -12.398 1.00 94.12 112 ASP A C 1
ATOM 850 O O . ASP A 1 112 ? 9.448 -6.717 -12.054 1.00 94.12 112 ASP A O 1
ATOM 854 N N . ARG A 1 113 ? 11.588 -6.976 -12.682 1.00 95.06 113 ARG A N 1
ATOM 855 C CA . ARG A 1 113 ? 11.927 -5.555 -12.604 1.00 95.06 113 ARG A CA 1
ATOM 856 C C . ARG A 1 113 ? 11.121 -4.743 -13.615 1.00 95.06 113 ARG A C 1
ATOM 858 O O . ARG A 1 113 ? 10.569 -3.703 -13.255 1.00 95.06 113 ARG A O 1
ATOM 865 N N . TYR A 1 114 ? 11.043 -5.224 -14.852 1.00 95.75 114 TYR A N 1
ATOM 866 C CA . TYR A 1 114 ? 10.241 -4.621 -15.908 1.00 95.75 114 TYR A CA 1
ATOM 867 C C . TYR A 1 114 ? 8.770 -4.505 -15.500 1.00 95.75 114 TYR A C 1
ATOM 869 O O . TYR A 1 114 ? 8.200 -3.415 -15.548 1.00 95.75 114 TYR A O 1
ATOM 877 N N . ALA A 1 115 ? 8.173 -5.605 -15.042 1.00 95.25 115 ALA A N 1
ATOM 878 C CA . ALA A 1 115 ? 6.773 -5.664 -14.648 1.00 95.25 115 ALA A CA 1
ATOM 879 C C . ALA A 1 115 ? 6.449 -4.694 -13.500 1.00 95.25 115 ALA A C 1
ATOM 881 O O . ALA A 1 115 ? 5.450 -3.976 -13.559 1.00 95.25 115 ALA A O 1
ATOM 882 N N . LEU A 1 116 ? 7.320 -4.596 -12.490 1.00 95.75 116 LEU A N 1
ATOM 883 C CA . LEU A 1 116 ? 7.155 -3.640 -11.391 1.00 95.75 116 LEU A CA 1
ATOM 884 C C . LEU A 1 116 ? 7.210 -2.185 -11.873 1.00 95.75 116 LEU A C 1
ATOM 886 O O . LEU A 1 116 ? 6.390 -1.371 -11.449 1.00 95.75 116 LEU A O 1
ATOM 890 N N . LEU A 1 117 ? 8.165 -1.843 -12.743 1.00 96.56 117 LEU A N 1
ATOM 891 C CA . LEU A 1 117 ? 8.301 -0.482 -13.273 1.00 96.56 117 LEU A CA 1
ATOM 892 C C . LEU A 1 117 ? 7.131 -0.115 -14.183 1.00 96.56 117 LEU A C 1
ATOM 894 O O . LEU A 1 117 ? 6.586 0.978 -14.065 1.00 96.56 117 LEU A O 1
ATOM 898 N N . LEU A 1 118 ? 6.689 -1.050 -15.021 1.00 95.94 118 LEU A N 1
ATOM 899 C CA . LEU A 1 118 ? 5.511 -0.882 -15.858 1.00 95.94 118 LEU A CA 1
ATOM 900 C C . LEU A 1 118 ? 4.258 -0.650 -15.010 1.00 95.94 118 LEU A C 1
ATOM 902 O O . LEU A 1 118 ? 3.524 0.303 -15.257 1.00 95.94 118 LEU A O 1
ATOM 906 N N . ALA A 1 119 ? 4.039 -1.458 -13.972 1.00 95.50 119 ALA A N 1
ATOM 907 C CA . ALA A 1 119 ? 2.902 -1.263 -13.082 1.00 95.50 119 ALA A CA 1
ATOM 908 C C . ALA A 1 119 ? 2.951 0.107 -12.388 1.00 95.50 119 ALA A C 1
ATOM 910 O O . ALA A 1 119 ? 1.949 0.820 -12.374 1.00 95.50 119 ALA A O 1
ATOM 911 N N . LYS A 1 120 ? 4.122 0.525 -11.886 1.00 95.44 120 LYS A N 1
ATOM 912 C CA . LYS A 1 120 ? 4.314 1.856 -11.282 1.00 95.44 120 LYS A CA 1
ATOM 913 C C . LYS A 1 120 ? 4.051 2.995 -12.265 1.00 95.44 120 LYS A C 1
ATOM 915 O O . LYS A 1 120 ? 3.398 3.964 -11.897 1.00 95.44 120 LYS A O 1
ATOM 920 N N . ALA A 1 121 ? 4.507 2.871 -13.508 1.00 96.19 121 ALA A N 1
ATOM 921 C CA . ALA A 1 121 ? 4.322 3.902 -14.522 1.00 96.19 121 ALA A CA 1
ATOM 922 C C . ALA A 1 121 ? 2.842 4.102 -14.906 1.00 96.19 121 ALA A C 1
ATOM 924 O O . ALA A 1 121 ? 2.457 5.204 -15.292 1.00 96.19 121 ALA A O 1
ATOM 925 N N . TYR A 1 122 ? 2.008 3.063 -14.776 1.00 95.25 122 TYR A N 1
ATOM 926 C CA . TYR A 1 122 ? 0.585 3.096 -15.138 1.00 95.25 122 TYR A CA 1
ATOM 927 C C . TYR A 1 122 ? -0.384 3.203 -13.953 1.00 95.25 122 TYR A C 1
ATOM 929 O O . TYR A 1 122 ? -1.565 3.455 -14.176 1.00 95.25 122 TYR A O 1
ATOM 937 N N . ILE A 1 123 ? 0.065 3.073 -12.702 1.00 92.75 123 ILE A N 1
ATOM 938 C CA . ILE A 1 123 ? -0.840 2.990 -11.539 1.00 92.75 123 ILE A CA 1
ATOM 939 C C . ILE A 1 123 ? -1.717 4.234 -11.320 1.00 92.75 123 ILE A C 1
ATOM 941 O O . ILE A 1 123 ? -2.793 4.159 -10.725 1.00 92.75 123 ILE A O 1
ATOM 945 N N . ASN A 1 124 ? -1.264 5.394 -11.795 1.00 89.69 124 ASN A N 1
ATOM 946 C CA . ASN A 1 124 ? -2.004 6.654 -11.724 1.00 89.69 124 ASN A CA 1
ATOM 947 C C . ASN A 1 124 ? -2.726 7.009 -13.034 1.00 89.69 124 ASN A C 1
ATOM 949 O O . ASN A 1 124 ? -3.444 8.006 -13.078 1.00 89.69 124 ASN A O 1
ATOM 953 N N . ASN A 1 125 ? -2.573 6.198 -14.082 1.00 90.00 125 ASN A N 1
ATOM 954 C CA . ASN A 1 125 ? -3.199 6.432 -15.374 1.00 90.00 125 ASN A CA 1
ATOM 955 C C . ASN A 1 125 ? -4.673 5.993 -15.335 1.00 90.00 125 ASN A C 1
ATOM 957 O O . ASN A 1 125 ? -4.970 4.819 -15.129 1.00 90.00 125 ASN A O 1
ATOM 961 N N . ARG A 1 126 ? -5.600 6.932 -15.565 1.00 85.38 126 ARG A N 1
ATOM 962 C CA . ARG A 1 126 ? -7.053 6.670 -15.535 1.00 85.38 126 ARG A CA 1
ATOM 963 C C . ARG A 1 126 ? -7.527 5.696 -16.615 1.00 85.38 126 ARG A C 1
ATOM 965 O O . ARG A 1 126 ? -8.556 5.061 -16.431 1.00 85.38 126 ARG A O 1
ATOM 972 N N . SER A 1 127 ? -6.793 5.592 -17.719 1.00 85.94 127 SER A N 1
ATOM 973 C CA . SER A 1 127 ? -7.121 4.704 -18.837 1.00 85.94 127 SER A CA 1
ATOM 974 C C . SER A 1 127 ? -6.490 3.316 -18.697 1.00 85.94 127 SER A C 1
ATOM 976 O O . SER A 1 127 ? -6.731 2.451 -19.537 1.00 85.94 127 SER A O 1
ATOM 978 N N . ALA A 1 128 ? -5.650 3.095 -17.679 1.00 89.81 128 ALA A N 1
ATOM 979 C CA . ALA A 1 128 ? -5.057 1.788 -17.441 1.00 89.81 128 ALA A CA 1
ATOM 980 C C . ALA A 1 128 ? -6.101 0.822 -16.873 1.00 89.81 128 ALA A C 1
ATOM 982 O O . ALA A 1 128 ? -6.824 1.152 -15.937 1.00 89.81 128 ALA A O 1
ATOM 983 N N . ASP A 1 129 ? -6.138 -0.388 -17.424 1.00 91.12 129 ASP A N 1
ATOM 984 C CA . ASP A 1 129 ? -6.990 -1.472 -16.944 1.00 91.12 129 ASP A CA 1
ATOM 985 C C . ASP A 1 129 ? -6.413 -2.065 -15.640 1.00 91.12 129 ASP A C 1
ATOM 987 O O . ASP A 1 129 ? -5.328 -2.666 -15.674 1.00 91.12 129 ASP A O 1
ATOM 991 N N . PRO A 1 130 ? -7.111 -1.937 -14.495 1.00 90.12 130 PRO A N 1
ATOM 992 C CA . PRO A 1 130 ? -6.626 -2.449 -13.218 1.00 90.12 130 PRO A CA 1
ATOM 993 C C . PRO A 1 130 ? -6.419 -3.967 -13.205 1.00 90.12 130 PRO A C 1
ATOM 995 O O . PRO A 1 130 ? -5.500 -4.443 -12.538 1.00 90.12 130 PRO A O 1
ATOM 998 N N . ALA A 1 131 ? -7.220 -4.733 -13.954 1.00 91.31 131 ALA A N 1
ATOM 999 C CA . ALA A 1 131 ? -7.101 -6.190 -14.001 1.00 91.31 131 ALA A CA 1
ATOM 1000 C C . ALA A 1 131 ? -5.790 -6.617 -14.672 1.00 91.31 131 ALA A C 1
ATOM 1002 O O . ALA A 1 131 ? -5.103 -7.521 -14.193 1.00 91.31 131 ALA A O 1
ATOM 1003 N N . LYS A 1 132 ? -5.379 -5.909 -15.732 1.00 92.12 132 LYS A N 1
ATOM 1004 C CA . LYS A 1 132 ? -4.080 -6.142 -16.385 1.00 92.12 132 LYS A CA 1
ATOM 1005 C C . LYS A 1 132 ? -2.914 -5.836 -15.455 1.00 92.12 132 LYS A C 1
ATOM 1007 O O . LYS A 1 132 ? -1.929 -6.569 -15.462 1.00 92.12 132 LYS A O 1
ATOM 1012 N N . LEU A 1 133 ? -3.023 -4.778 -14.650 1.00 93.06 133 LEU A N 1
ATOM 1013 C CA . LEU A 1 133 ? -1.998 -4.441 -13.662 1.00 93.06 133 LEU A CA 1
ATOM 1014 C C . LEU A 1 133 ? -1.921 -5.489 -12.546 1.00 93.06 133 LEU A C 1
ATOM 1016 O O . LEU A 1 133 ? -0.821 -5.861 -12.151 1.00 93.06 133 LEU A O 1
ATOM 1020 N N . HIS A 1 134 ? -3.056 -6.013 -12.077 1.00 91.88 134 HIS A N 1
ATOM 1021 C CA . HIS A 1 134 ? -3.070 -7.110 -11.104 1.00 91.88 134 HIS A CA 1
ATOM 1022 C C . HIS A 1 134 ? -2.417 -8.376 -11.659 1.00 91.88 134 HIS A C 1
ATOM 1024 O O . HIS A 1 134 ? -1.489 -8.892 -11.037 1.00 91.88 134 HIS A O 1
ATOM 1030 N N . HIS A 1 135 ? -2.808 -8.822 -12.855 1.00 91.81 135 HIS A N 1
ATOM 1031 C CA . HIS A 1 135 ? -2.211 -9.999 -13.493 1.00 91.81 135 HIS A CA 1
ATOM 1032 C C . HIS A 1 135 ? -0.708 -9.852 -13.735 1.00 91.81 135 HIS A C 1
ATOM 1034 O O . HIS A 1 135 ? 0.053 -10.789 -13.497 1.00 91.81 135 HIS A O 1
ATOM 1040 N N . LEU A 1 136 ? -0.259 -8.662 -14.145 1.00 91.81 136 LEU A N 1
ATOM 1041 C CA . LEU A 1 136 ? 1.164 -8.360 -14.297 1.00 91.81 136 LEU A CA 1
ATOM 1042 C C . LEU A 1 136 ? 1.942 -8.578 -12.988 1.00 91.81 136 LEU A C 1
ATOM 1044 O O . LEU A 1 136 ? 3.099 -8.990 -13.016 1.00 91.81 136 LEU A O 1
ATOM 1048 N N . LEU A 1 137 ? 1.317 -8.306 -11.840 1.00 92.00 137 LEU A N 1
ATOM 1049 C CA . LEU A 1 137 ? 1.937 -8.463 -10.527 1.00 92.00 137 LEU A CA 1
ATOM 1050 C C . LEU A 1 137 ? 1.843 -9.896 -9.988 1.00 92.00 137 LEU A C 1
ATOM 1052 O O . LEU A 1 137 ? 2.688 -10.288 -9.183 1.00 92.00 137 LEU A O 1
ATOM 1056 N N . GLU A 1 138 ? 0.839 -10.686 -10.370 1.00 88.19 138 GLU A N 1
ATOM 1057 C CA . GLU A 1 138 ? 0.614 -12.039 -9.842 1.00 88.19 138 GLU A CA 1
ATOM 1058 C C . GLU A 1 138 ? 1.803 -12.975 -10.079 1.00 88.19 138 GLU A C 1
ATOM 1060 O O . GLU A 1 138 ? 2.229 -13.633 -9.130 1.00 88.19 138 GLU A O 1
ATOM 1065 N N . GLY A 1 139 ? 2.395 -12.945 -11.277 1.00 79.31 139 GLY A N 1
ATOM 1066 C CA . GLY A 1 139 ? 3.483 -13.842 -11.692 1.00 79.31 139 GLY A CA 1
ATOM 1067 C C . GLY A 1 139 ? 4.879 -13.534 -11.134 1.00 79.31 139 GLY A C 1
ATOM 1068 O O . GLY A 1 139 ? 5.818 -14.265 -11.434 1.00 79.31 139 GLY A O 1
ATOM 1069 N N . LEU A 1 140 ? 5.042 -12.471 -10.339 1.00 87.56 140 LEU A N 1
ATOM 1070 C CA . LEU A 1 140 ? 6.360 -12.037 -9.854 1.00 87.56 140 LEU A CA 1
ATOM 1071 C C . LEU A 1 140 ? 6.875 -12.909 -8.704 1.00 87.56 140 LEU A C 1
ATOM 1073 O O . LEU A 1 140 ? 6.144 -13.165 -7.741 1.00 87.56 140 LEU A O 1
ATOM 1077 N N . SER A 1 141 ? 8.158 -13.278 -8.763 1.00 75.81 141 SER A N 1
ATOM 1078 C CA . SER A 1 141 ? 8.792 -14.221 -7.827 1.00 75.81 141 SER A CA 1
ATOM 1079 C C . SER A 1 141 ? 9.739 -13.562 -6.815 1.00 75.81 141 SER A C 1
ATOM 1081 O O . SER A 1 141 ? 9.920 -14.082 -5.716 1.00 75.81 141 SER A O 1
ATOM 1083 N N . THR A 1 142 ? 10.316 -12.398 -7.137 1.00 68.44 142 THR A N 1
ATOM 1084 C CA . THR A 1 142 ? 11.496 -11.874 -6.415 1.00 68.44 142 THR A CA 1
ATOM 1085 C C . THR A 1 142 ? 11.258 -10.668 -5.502 1.00 68.44 142 THR A C 1
ATOM 1087 O O . THR A 1 142 ? 12.089 -10.392 -4.638 1.00 68.44 142 THR A O 1
ATOM 1090 N N . SER A 1 143 ? 10.154 -9.921 -5.642 1.00 70.75 143 SER A N 1
ATOM 1091 C CA . SER A 1 143 ? 9.978 -8.654 -4.906 1.00 70.75 143 SER A CA 1
ATOM 1092 C C . SER A 1 143 ? 8.627 -8.519 -4.210 1.00 70.75 143 SER A C 1
ATOM 1094 O O . SER A 1 143 ? 7.765 -7.743 -4.619 1.00 70.75 143 SER A O 1
ATOM 1096 N N . THR A 1 144 ? 8.450 -9.264 -3.119 1.00 84.69 144 THR A N 1
ATOM 1097 C CA . THR A 1 144 ? 7.192 -9.314 -2.357 1.00 84.69 144 THR A CA 1
ATOM 1098 C C . THR A 1 144 ? 6.785 -7.960 -1.775 1.00 84.69 144 THR A C 1
ATOM 1100 O O . THR A 1 144 ? 5.627 -7.579 -1.924 1.00 84.69 144 THR A O 1
ATOM 1103 N N . SER A 1 145 ? 7.711 -7.193 -1.185 1.00 91.62 145 SER A N 1
ATOM 1104 C CA . SER A 1 145 ? 7.381 -5.891 -0.585 1.00 91.62 145 SER A CA 1
ATOM 1105 C C . SER A 1 145 ? 7.087 -4.808 -1.630 1.00 91.62 145 SER A C 1
ATOM 1107 O O . SER A 1 145 ? 6.072 -4.127 -1.516 1.00 91.62 145 SER A O 1
ATOM 1109 N N . LYS A 1 146 ? 7.893 -4.689 -2.698 1.00 91.75 146 LYS A N 1
ATOM 1110 C CA . LYS A 1 146 ? 7.635 -3.727 -3.791 1.00 91.75 146 LYS A CA 1
ATOM 1111 C C . LYS A 1 146 ? 6.351 -4.064 -4.547 1.00 91.75 146 LYS A C 1
ATOM 1113 O O . LYS A 1 146 ? 5.600 -3.166 -4.913 1.00 91.75 146 LYS A O 1
ATOM 1118 N N . LYS A 1 147 ? 6.077 -5.354 -4.765 1.00 93.94 147 LYS A N 1
ATOM 1119 C CA . LYS A 1 147 ? 4.788 -5.821 -5.291 1.00 93.94 147 LYS A CA 1
ATOM 1120 C C . LYS A 1 147 ? 3.651 -5.396 -4.365 1.00 93.94 147 LYS A C 1
ATOM 1122 O O . LYS A 1 147 ? 2.674 -4.830 -4.842 1.00 93.94 147 LYS A O 1
ATOM 1127 N N . ALA A 1 148 ? 3.797 -5.616 -3.058 1.00 94.75 148 ALA A N 1
ATOM 1128 C CA . ALA A 1 148 ? 2.794 -5.238 -2.070 1.00 94.75 148 ALA A CA 1
ATOM 1129 C C . ALA A 1 148 ? 2.524 -3.724 -2.049 1.00 94.75 148 ALA A C 1
ATOM 1131 O O . ALA A 1 148 ? 1.370 -3.328 -1.926 1.00 94.75 148 ALA A O 1
ATOM 1132 N N . GLU A 1 149 ? 3.541 -2.877 -2.232 1.00 94.44 149 GLU A N 1
ATOM 1133 C CA . GLU A 1 149 ? 3.371 -1.417 -2.339 1.00 94.44 149 GLU A CA 1
ATOM 1134 C C . GLU A 1 149 ? 2.464 -1.046 -3.520 1.00 94.44 149 GLU A C 1
ATOM 1136 O O . GLU A 1 149 ? 1.483 -0.323 -3.356 1.00 94.44 149 GLU A O 1
ATOM 1141 N N . ILE A 1 150 ? 2.740 -1.604 -4.702 1.00 94.94 150 ILE A N 1
ATOM 1142 C CA . ILE A 1 150 ? 1.947 -1.352 -5.913 1.00 94.94 150 ILE A CA 1
ATOM 1143 C C . ILE A 1 150 ? 0.525 -1.902 -5.740 1.00 94.94 150 ILE A C 1
ATOM 1145 O O . ILE A 1 150 ? -0.446 -1.205 -6.031 1.00 94.94 150 ILE A O 1
ATOM 1149 N N . GLN A 1 151 ? 0.383 -3.124 -5.218 1.00 95.50 151 GLN A N 1
ATOM 1150 C CA . GLN A 1 151 ? -0.922 -3.734 -4.944 1.00 95.50 151 GLN A CA 1
ATOM 1151 C C . GLN A 1 151 ? -1.748 -2.894 -3.969 1.00 95.50 151 GLN A C 1
ATOM 1153 O O . GLN A 1 151 ? -2.936 -2.691 -4.196 1.00 95.50 151 GLN A O 1
ATOM 1158 N N . THR A 1 152 ? -1.118 -2.362 -2.920 1.00 96.50 152 THR A N 1
ATOM 1159 C CA . THR A 1 152 ? -1.768 -1.494 -1.933 1.00 96.50 152 THR A CA 1
ATOM 1160 C C . THR A 1 152 ? -2.419 -0.295 -2.613 1.00 96.50 152 THR A C 1
ATOM 1162 O O . THR A 1 152 ? -3.617 -0.064 -2.455 1.00 96.50 152 THR A O 1
ATOM 1165 N N . THR A 1 153 ? -1.650 0.443 -3.416 1.00 95.06 153 THR A N 1
ATOM 1166 C CA . THR A 1 153 ? -2.160 1.613 -4.138 1.00 95.06 153 THR A CA 1
ATOM 1167 C C . THR A 1 153 ? -3.241 1.228 -5.151 1.00 95.06 153 THR A C 1
ATOM 1169 O O . THR A 1 153 ? -4.245 1.931 -5.273 1.00 95.06 153 THR A O 1
ATOM 1172 N N . LEU A 1 154 ? -3.071 0.109 -5.857 1.00 94.81 154 LEU A N 1
ATOM 1173 C CA . LEU A 1 154 ? -4.013 -0.354 -6.872 1.00 94.81 154 LEU A CA 1
ATOM 1174 C C . LEU A 1 154 ? -5.366 -0.755 -6.261 1.00 94.81 154 LEU A C 1
ATOM 1176 O O . LEU A 1 154 ? -6.406 -0.348 -6.777 1.00 94.81 154 LEU A O 1
ATOM 1180 N N . PHE A 1 155 ? -5.366 -1.498 -5.151 1.00 95.81 155 PHE A N 1
ATOM 1181 C CA . PHE A 1 155 ? -6.585 -1.863 -4.424 1.00 95.81 155 PHE A CA 1
ATOM 1182 C C . PHE A 1 155 ? -7.268 -0.645 -3.797 1.00 95.81 155 PHE A C 1
ATOM 1184 O O . PHE A 1 155 ? -8.481 -0.493 -3.928 1.00 95.81 155 PHE A O 1
ATOM 1191 N N . ALA A 1 156 ? -6.500 0.263 -3.185 1.00 95.25 156 ALA A N 1
ATOM 1192 C CA . ALA A 1 156 ? -7.049 1.473 -2.576 1.00 95.25 156 ALA A CA 1
ATOM 1193 C C . ALA A 1 156 ? -7.771 2.357 -3.608 1.00 95.25 156 ALA A C 1
ATOM 1195 O O . ALA A 1 156 ? -8.866 2.847 -3.350 1.00 95.25 156 ALA A O 1
ATOM 1196 N N . LYS A 1 157 ? -7.214 2.507 -4.817 1.00 92.69 157 LYS A N 1
ATOM 1197 C CA . LYS A 1 157 ? -7.864 3.249 -5.915 1.00 92.69 157 LYS A CA 1
ATOM 1198 C C . LYS A 1 157 ? -9.179 2.626 -6.383 1.00 92.69 157 LYS A C 1
ATOM 1200 O O . LYS A 1 157 ? -10.036 3.340 -6.890 1.00 92.69 157 LYS A O 1
ATOM 1205 N N . GLN A 1 158 ? -9.329 1.314 -6.227 1.00 93.19 158 GLN A N 1
ATOM 1206 C CA . GLN A 1 158 ? -10.539 0.574 -6.589 1.00 93.19 158 GLN A CA 1
ATOM 1207 C C . GLN A 1 158 ? -11.568 0.522 -5.449 1.00 93.19 158 GLN A C 1
ATOM 1209 O O . GLN A 1 158 ? -12.608 -0.108 -5.603 1.00 93.19 158 GLN A O 1
ATOM 1214 N N . GLY A 1 159 ? -11.285 1.139 -4.295 1.00 94.25 159 GLY A N 1
ATOM 1215 C CA . GLY A 1 159 ? -12.137 1.034 -3.107 1.00 94.25 159 GLY A CA 1
ATOM 1216 C C . GLY A 1 159 ? -12.100 -0.345 -2.438 1.00 94.25 159 GLY A C 1
ATOM 1217 O O . GLY A 1 159 ? -12.926 -0.643 -1.579 1.00 94.25 159 GLY A O 1
ATOM 1218 N N . MET A 1 160 ? -11.141 -1.199 -2.806 1.00 95.81 160 MET A N 1
ATOM 1219 C CA . MET A 1 160 ? -10.959 -2.532 -2.230 1.00 95.81 160 MET A CA 1
ATOM 1220 C C . MET A 1 160 ? -10.160 -2.430 -0.925 1.00 95.81 160 MET A C 1
ATOM 1222 O O . MET A 1 160 ?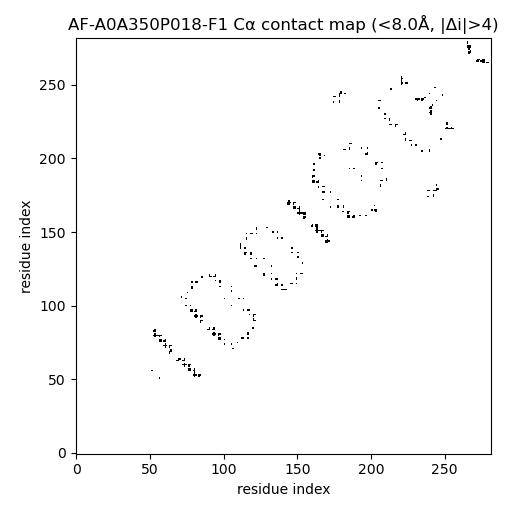 -8.986 -2.793 -0.850 1.00 95.81 160 MET A O 1
ATOM 1226 N N . TRP A 1 161 ? -10.788 -1.872 0.108 1.00 97.88 161 TRP A N 1
ATOM 1227 C CA . TRP A 1 161 ? -10.121 -1.471 1.351 1.00 97.88 161 TRP A CA 1
ATOM 1228 C C . TRP A 1 161 ? -9.482 -2.632 2.122 1.00 97.88 161 TRP A C 1
ATOM 1230 O O . TRP A 1 161 ? -8.372 -2.487 2.633 1.00 97.88 161 TRP A O 1
ATOM 1240 N N . ALA A 1 162 ? -10.138 -3.795 2.172 1.00 97.56 162 ALA A N 1
ATOM 1241 C CA . ALA A 1 162 ? -9.600 -4.980 2.844 1.00 97.56 162 ALA A CA 1
ATOM 1242 C C . ALA A 1 162 ? -8.356 -5.533 2.123 1.00 97.56 162 ALA A C 1
ATOM 1244 O O . ALA A 1 162 ? -7.335 -5.805 2.756 1.00 97.56 162 ALA A O 1
ATOM 1245 N N . ASP A 1 163 ? -8.405 -5.642 0.793 1.00 96.94 163 ASP A N 1
ATOM 1246 C CA . ASP A 1 163 ? -7.270 -6.080 -0.020 1.00 96.94 163 ASP A CA 1
ATOM 1247 C C . ASP A 1 163 ? -6.094 -5.099 0.077 1.00 96.94 163 ASP A C 1
ATOM 1249 O O . ASP A 1 163 ? -4.946 -5.522 0.247 1.00 96.94 163 ASP A O 1
ATOM 1253 N N . ALA A 1 164 ? -6.378 -3.791 0.048 1.00 97.69 164 ALA A N 1
ATOM 1254 C CA . ALA A 1 164 ? -5.384 -2.737 0.232 1.00 97.69 164 ALA A CA 1
ATOM 1255 C C . ALA A 1 164 ? -4.707 -2.836 1.605 1.00 97.69 164 ALA A C 1
ATOM 1257 O O . ALA A 1 164 ? -3.479 -2.821 1.689 1.00 97.69 164 ALA A O 1
ATOM 1258 N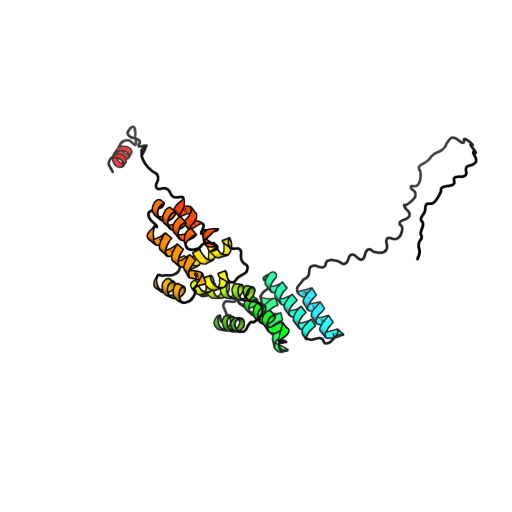 N . ALA A 1 165 ? -5.490 -3.013 2.672 1.00 98.06 165 ALA A N 1
ATOM 1259 C CA . ALA A 1 165 ? -4.977 -3.192 4.025 1.00 98.06 165 ALA A CA 1
ATOM 1260 C C . ALA A 1 165 ? -4.071 -4.425 4.136 1.00 98.06 165 ALA A C 1
ATOM 1262 O O . ALA A 1 165 ? -2.950 -4.342 4.640 1.00 98.06 165 ALA A O 1
ATOM 1263 N N . ASN A 1 166 ? -4.518 -5.566 3.610 1.00 97.44 166 ASN A N 1
ATOM 1264 C CA . ASN A 1 166 ? -3.739 -6.799 3.635 1.00 97.44 166 ASN A CA 1
ATOM 1265 C C . ASN A 1 166 ? -2.459 -6.708 2.778 1.00 97.44 166 ASN A C 1
ATOM 1267 O O . ASN A 1 166 ? -1.422 -7.283 3.117 1.00 97.44 166 ASN A O 1
ATOM 1271 N N . ALA A 1 167 ? -2.495 -5.992 1.651 1.00 96.38 167 ALA A N 1
ATOM 1272 C CA . ALA A 1 167 ? -1.298 -5.676 0.877 1.00 96.38 167 ALA A CA 1
ATOM 1273 C C . ALA A 1 167 ? -0.336 -4.781 1.673 1.00 96.38 167 ALA A C 1
ATOM 1275 O O . ALA A 1 167 ? 0.841 -5.121 1.788 1.00 96.38 167 ALA A O 1
ATOM 1276 N N . LEU A 1 168 ? -0.830 -3.722 2.319 1.00 97.81 168 LEU A N 1
ATOM 1277 C CA . LEU A 1 168 ? 0.005 -2.774 3.056 1.00 97.81 168 LEU A CA 1
ATOM 1278 C C . LEU A 1 168 ? 0.794 -3.439 4.188 1.00 97.81 168 LEU A C 1
ATOM 1280 O O . LEU A 1 168 ? 1.972 -3.131 4.387 1.00 97.81 168 LEU A O 1
ATOM 1284 N N . LEU A 1 169 ? 0.195 -4.404 4.890 1.00 96.62 169 LEU A N 1
ATOM 1285 C CA . LEU A 1 169 ? 0.877 -5.146 5.954 1.00 96.62 169 LEU A CA 1
ATOM 1286 C C . LEU A 1 169 ? 2.134 -5.890 5.470 1.00 96.62 169 LEU A C 1
ATOM 1288 O O . LEU A 1 169 ? 3.075 -6.058 6.250 1.00 96.62 169 LEU A O 1
ATOM 1292 N N . ARG A 1 170 ? 2.200 -6.253 4.182 1.00 95.38 170 ARG A N 1
ATOM 1293 C CA . ARG A 1 170 ? 3.326 -6.964 3.545 1.00 95.38 170 ARG A CA 1
ATOM 1294 C C . ARG A 1 170 ? 4.414 -6.038 2.981 1.00 95.38 170 ARG A C 1
ATOM 1296 O O . ARG A 1 170 ? 5.408 -6.519 2.444 1.00 95.38 170 ARG A O 1
ATOM 1303 N N . THR A 1 171 ? 4.238 -4.722 3.085 1.00 95.94 171 THR A N 1
ATOM 1304 C CA . THR A 1 171 ? 5.232 -3.726 2.644 1.00 95.94 171 THR A CA 1
ATOM 1305 C C . THR A 1 171 ? 6.354 -3.544 3.671 1.00 95.94 171 THR A C 1
ATOM 1307 O O . THR A 1 171 ? 6.288 -4.071 4.782 1.00 95.94 171 THR A O 1
ATOM 1310 N N . ASN A 1 172 ? 7.355 -2.729 3.335 1.00 95.38 172 ASN A N 1
ATOM 1311 C CA . ASN A 1 172 ? 8.418 -2.323 4.262 1.00 95.38 172 ASN A CA 1
ATOM 1312 C C . ASN A 1 172 ? 8.105 -1.016 5.018 1.00 95.38 172 ASN A C 1
ATOM 1314 O O . ASN A 1 172 ? 8.991 -0.464 5.667 1.00 95.38 172 ASN A O 1
ATOM 1318 N N . ALA A 1 173 ? 6.869 -0.506 4.941 1.00 95.69 173 ALA A N 1
ATOM 1319 C CA . ALA A 1 173 ? 6.464 0.683 5.688 1.00 95.69 173 ALA A CA 1
ATOM 1320 C C . ALA A 1 173 ? 6.605 0.472 7.208 1.00 95.69 173 ALA A C 1
ATOM 1322 O O . ALA A 1 173 ? 6.503 -0.656 7.705 1.00 95.69 173 ALA A O 1
ATOM 1323 N N . SER A 1 174 ? 6.818 1.565 7.948 1.00 96.25 174 SER A N 1
ATOM 1324 C CA . SER A 1 174 ? 6.923 1.517 9.408 1.00 96.25 174 SER A CA 1
ATOM 1325 C C . SER A 1 174 ? 5.628 1.007 10.046 1.00 96.25 174 SER A C 1
ATOM 1327 O O . SER A 1 174 ? 4.543 1.095 9.463 1.00 96.25 174 SER A O 1
ATOM 1329 N N . ALA A 1 175 ? 5.740 0.475 11.266 1.00 95.69 175 ALA A N 1
ATOM 1330 C CA . ALA A 1 175 ? 4.586 -0.025 12.004 1.00 95.69 175 ALA A CA 1
ATOM 1331 C C . ALA A 1 175 ? 3.513 1.062 12.191 1.00 95.69 175 ALA A C 1
ATOM 1333 O O . ALA A 1 175 ? 2.344 0.792 11.944 1.00 95.69 175 ALA A O 1
ATOM 1334 N N . GLU A 1 176 ? 3.912 2.290 12.531 1.00 95.06 176 GLU A N 1
ATOM 1335 C CA . GLU A 1 176 ? 2.993 3.423 12.695 1.00 95.06 176 GLU A CA 1
ATOM 1336 C C . GLU A 1 176 ? 2.215 3.728 11.404 1.00 95.06 176 GLU A C 1
ATOM 1338 O O . GLU A 1 176 ? 0.987 3.779 11.425 1.00 95.06 176 GLU A O 1
ATOM 1343 N N . VAL A 1 177 ? 2.903 3.835 10.259 1.00 96.19 177 VAL A N 1
ATOM 1344 C CA . VAL A 1 177 ? 2.257 4.114 8.961 1.00 96.19 177 VAL A CA 1
ATOM 1345 C C . VAL A 1 177 ? 1.267 3.013 8.594 1.00 96.19 177 VAL A C 1
ATOM 1347 O O . VAL A 1 177 ? 0.146 3.291 8.165 1.00 96.19 177 VAL A O 1
ATOM 1350 N N . LYS A 1 178 ? 1.666 1.752 8.779 1.00 97.50 178 LYS A N 1
ATOM 1351 C CA . LYS A 1 178 ? 0.793 0.605 8.531 1.00 97.50 178 LYS A CA 1
ATOM 1352 C C . LYS A 1 178 ? -0.433 0.633 9.442 1.00 97.50 178 LYS A C 1
ATOM 1354 O O . LYS A 1 178 ? -1.532 0.433 8.938 1.00 97.50 178 LYS A O 1
ATOM 1359 N N . VAL A 1 179 ? -0.262 0.880 10.744 1.00 97.62 179 VAL A N 1
ATOM 1360 C CA . VAL A 1 179 ? -1.376 0.912 11.703 1.00 97.62 179 VAL A CA 1
ATOM 1361 C C . VAL A 1 179 ? -2.401 1.963 11.303 1.00 97.62 179 VAL A C 1
ATOM 1363 O O . VAL A 1 179 ? -3.569 1.624 11.130 1.00 97.62 179 VAL A O 1
ATOM 1366 N N . GLU A 1 180 ? -1.965 3.205 11.103 1.00 97.50 180 GLU A N 1
ATOM 1367 C CA . GLU A 1 180 ? -2.856 4.329 10.803 1.00 97.50 180 GLU A CA 1
ATOM 1368 C C . GLU A 1 180 ? -3.631 4.120 9.500 1.00 97.50 180 GLU A C 1
ATOM 1370 O O . GLU A 1 180 ? -4.849 4.318 9.423 1.00 97.50 180 GLU A O 1
ATOM 1375 N N . GLN A 1 181 ? -2.936 3.669 8.456 1.00 98.06 181 GLN A N 1
ATOM 1376 C CA . GLN A 1 181 ? -3.547 3.524 7.145 1.00 98.06 181 GLN A CA 1
ATOM 1377 C C . GLN A 1 181 ? -4.458 2.292 7.061 1.00 98.06 181 GLN A C 1
ATOM 1379 O O . GLN A 1 181 ? -5.552 2.389 6.500 1.00 98.06 181 GLN A O 1
ATOM 1384 N N . VAL A 1 182 ? -4.055 1.154 7.645 1.00 98.19 182 VAL A N 1
ATOM 1385 C CA . VAL A 1 182 ? -4.928 -0.026 7.750 1.00 98.19 182 VAL A CA 1
ATOM 1386 C C . VAL A 1 182 ? -6.168 0.323 8.559 1.00 98.19 182 VAL A C 1
ATOM 1388 O O . VAL A 1 182 ? -7.275 0.025 8.121 1.00 98.19 182 VAL A O 1
ATOM 1391 N N . TRP A 1 183 ? -6.009 0.997 9.698 1.00 97.75 183 TRP A N 1
ATOM 1392 C CA . TRP A 1 183 ? -7.131 1.417 10.529 1.00 97.75 183 TRP A CA 1
ATOM 1393 C C . TRP A 1 183 ? -8.117 2.303 9.766 1.00 97.75 183 TRP A C 1
ATOM 1395 O O . TRP A 1 183 ? -9.323 2.047 9.773 1.00 97.75 183 TRP A O 1
ATOM 1405 N N . THR A 1 184 ? -7.600 3.289 9.031 1.00 97.31 184 THR A N 1
ATOM 1406 C CA . THR A 1 184 ? -8.408 4.168 8.180 1.00 97.31 184 THR A CA 1
ATOM 1407 C C . THR A 1 184 ? -9.268 3.371 7.202 1.00 97.31 184 THR A C 1
ATOM 1409 O O . THR A 1 184 ? -10.455 3.659 7.078 1.00 97.31 184 THR A O 1
ATOM 1412 N N . TRP A 1 185 ? -8.709 2.353 6.544 1.00 97.94 185 TRP A N 1
ATOM 1413 C CA . TRP A 1 185 ? -9.436 1.503 5.597 1.00 97.94 185 TRP A CA 1
ATOM 1414 C C . TRP A 1 185 ? -10.407 0.529 6.265 1.00 97.94 185 TRP A C 1
ATOM 1416 O O . TRP A 1 185 ? -11.522 0.360 5.780 1.00 97.94 185 TRP A O 1
ATOM 1426 N N . ILE A 1 186 ? -10.036 -0.074 7.396 1.00 97.12 186 ILE A N 1
ATOM 1427 C CA . ILE A 1 186 ? -10.905 -1.000 8.139 1.00 97.12 186 ILE A CA 1
ATOM 1428 C C . ILE A 1 186 ? -12.163 -0.296 8.662 1.00 97.12 186 ILE A C 1
ATOM 1430 O O . ILE A 1 186 ? -13.238 -0.899 8.671 1.00 97.12 186 ILE A O 1
ATOM 1434 N N . LYS A 1 187 ? -12.068 0.986 9.038 1.00 95.12 187 LYS A N 1
ATOM 1435 C CA . LYS A 1 187 ? -13.232 1.798 9.426 1.00 95.12 187 LYS A CA 1
ATOM 1436 C C . LYS A 1 187 ? -14.208 2.077 8.276 1.00 95.12 187 LYS A C 1
ATOM 1438 O O . LYS A 1 187 ? -15.369 2.346 8.551 1.00 95.12 187 LYS A O 1
ATOM 1443 N N . GLN A 1 188 ? -13.766 2.000 7.017 1.00 95.00 188 GLN A N 1
ATOM 1444 C CA . GLN A 1 188 ? -14.639 2.189 5.846 1.00 95.00 188 GLN A CA 1
ATOM 1445 C C . GLN A 1 188 ? -15.478 0.949 5.516 1.00 95.00 188 GLN A C 1
ATOM 1447 O O . GLN A 1 188 ? -16.390 1.026 4.698 1.00 95.00 188 GLN A O 1
ATOM 1452 N N . LEU A 1 189 ? -15.146 -0.211 6.088 1.00 95.94 189 LEU A N 1
ATOM 1453 C CA . LEU A 1 189 ? -15.855 -1.456 5.805 1.00 95.94 189 LEU A CA 1
ATOM 1454 C C . LEU A 1 189 ? -17.211 -1.479 6.524 1.00 95.94 189 LEU A C 1
ATOM 1456 O O . LEU A 1 189 ? -17.314 -1.082 7.684 1.00 95.94 189 LEU A O 1
ATOM 1460 N N . ASP A 1 190 ? -18.248 -2.006 5.888 1.00 94.81 190 ASP A N 1
ATOM 1461 C CA . ASP A 1 190 ? -19.460 -2.406 6.606 1.00 94.81 190 ASP A CA 1
ATOM 1462 C C . ASP A 1 190 ? -19.263 -3.763 7.313 1.00 94.81 190 ASP A C 1
ATOM 1464 O O . ASP A 1 190 ? -18.226 -4.419 7.172 1.00 94.81 190 ASP A O 1
ATOM 1468 N N . GLU A 1 191 ? -20.256 -4.185 8.094 1.00 93.25 191 GLU A N 1
ATOM 1469 C CA . GLU A 1 191 ? -20.213 -5.441 8.853 1.00 93.25 191 GLU A CA 1
ATOM 1470 C C . GLU A 1 191 ? -20.041 -6.676 7.949 1.00 93.25 191 GLU A C 1
ATOM 1472 O O . GLU A 1 191 ? -19.301 -7.606 8.271 1.00 93.25 191 GLU A O 1
ATOM 1477 N N . THR A 1 192 ? -20.663 -6.680 6.767 1.00 95.38 192 THR A N 1
ATOM 1478 C CA . THR A 1 192 ? -20.558 -7.808 5.832 1.00 95.38 192 THR A CA 1
ATOM 1479 C C . THR A 1 192 ? -19.155 -7.905 5.232 1.00 95.38 192 THR A C 1
ATOM 1481 O O . THR A 1 192 ? -18.573 -8.992 5.141 1.00 95.38 192 THR A O 1
ATOM 1484 N N . ALA A 1 193 ? -18.569 -6.761 4.882 1.00 95.25 193 ALA A N 1
ATOM 1485 C CA . ALA A 1 193 ? -17.225 -6.658 4.345 1.00 95.25 193 ALA A CA 1
ATOM 1486 C C . ALA A 1 193 ? -16.165 -6.987 5.405 1.00 95.25 193 ALA A C 1
ATOM 1488 O O . ALA A 1 193 ? -15.170 -7.639 5.081 1.00 95.25 193 ALA A O 1
ATOM 1489 N N . LEU A 1 194 ? -16.392 -6.619 6.671 1.00 95.38 194 LEU A N 1
ATOM 1490 C CA . LEU A 1 194 ? -15.554 -7.037 7.797 1.00 95.38 194 LEU A CA 1
ATOM 1491 C C . LEU A 1 194 ? -15.525 -8.552 7.967 1.00 95.38 194 LEU A C 1
ATOM 1493 O O . LEU A 1 194 ? -14.446 -9.135 8.033 1.00 95.38 194 LEU A O 1
ATOM 1497 N N . GLN A 1 195 ? -16.690 -9.202 8.003 1.00 95.38 195 GLN A N 1
ATOM 1498 C CA . GLN A 1 195 ? -16.770 -10.655 8.171 1.00 95.38 195 GLN A CA 1
ATOM 1499 C C . GLN A 1 195 ? -16.097 -11.395 7.013 1.00 95.38 195 GLN A C 1
ATOM 1501 O O . GLN A 1 195 ? -15.425 -12.409 7.215 1.00 95.38 195 GLN A O 1
ATOM 1506 N N . LYS A 1 196 ? -16.237 -10.880 5.786 1.00 96.62 196 LYS A N 1
ATOM 1507 C CA . LYS A 1 196 ? -15.501 -11.400 4.630 1.00 96.62 196 LYS A CA 1
ATOM 1508 C C . LYS A 1 196 ? -13.990 -11.222 4.811 1.00 96.62 196 LYS A C 1
ATOM 1510 O O . LYS A 1 196 ? -13.245 -12.180 4.607 1.00 96.62 196 LYS A O 1
ATOM 1515 N N . ALA A 1 197 ? -13.543 -10.032 5.213 1.00 96.69 197 ALA A N 1
ATOM 1516 C CA . ALA A 1 197 ? -12.131 -9.730 5.427 1.00 96.69 197 ALA A CA 1
ATOM 1517 C C . ALA A 1 197 ? -11.506 -10.598 6.532 1.00 96.69 197 ALA A C 1
ATOM 1519 O O . ALA A 1 197 ? -10.398 -11.091 6.351 1.00 96.69 197 ALA A O 1
ATOM 1520 N N . ASP A 1 198 ? -12.223 -10.854 7.628 1.00 94.94 198 ASP A N 1
ATOM 1521 C CA . ASP A 1 198 ? -11.777 -11.697 8.747 1.00 94.94 198 ASP A CA 1
ATOM 1522 C C . ASP A 1 198 ? -11.502 -13.156 8.327 1.00 94.94 198 ASP A C 1
ATOM 1524 O O . ASP A 1 198 ? -10.522 -13.788 8.751 1.00 94.94 198 ASP A O 1
ATOM 1528 N N . ARG A 1 199 ? -12.341 -13.676 7.421 1.00 95.50 199 ARG A N 1
ATOM 1529 C CA . ARG A 1 199 ? -12.190 -15.015 6.832 1.00 95.50 199 ARG A CA 1
ATOM 1530 C C . ARG A 1 199 ? -11.072 -15.064 5.795 1.00 95.50 199 ARG A C 1
ATOM 1532 O O . ARG A 1 199 ? -10.312 -16.027 5.769 1.00 95.50 199 ARG A O 1
ATOM 1539 N N . GLN A 1 200 ? -10.983 -14.045 4.942 1.00 96.56 200 GLN A N 1
ATOM 1540 C CA . GLN A 1 200 ? -10.062 -14.016 3.804 1.00 96.56 200 GLN A CA 1
ATOM 1541 C C . GLN A 1 200 ? -8.628 -13.639 4.205 1.00 96.56 200 GLN A C 1
ATOM 1543 O O . GLN A 1 200 ? -7.671 -14.153 3.627 1.00 96.56 200 GLN A O 1
ATOM 1548 N N . PHE A 1 201 ? -8.463 -12.758 5.195 1.00 97.12 201 PHE A N 1
ATOM 1549 C CA . PHE A 1 201 ? -7.180 -12.158 5.558 1.00 97.12 201 PHE A CA 1
ATOM 1550 C C . PHE A 1 201 ? -6.892 -12.293 7.060 1.00 97.12 201 PHE A C 1
ATOM 1552 O O . PHE A 1 201 ? -7.155 -11.371 7.835 1.00 97.12 201 PHE A O 1
ATOM 1559 N N . PRO A 1 202 ? -6.256 -13.399 7.492 1.00 95.38 202 PRO A N 1
ATOM 1560 C CA . PRO A 1 202 ? -5.915 -13.618 8.899 1.00 95.38 202 PRO A CA 1
ATOM 1561 C C . PRO A 1 202 ? -5.055 -12.506 9.527 1.00 95.38 202 PRO A C 1
ATOM 1563 O O . PRO A 1 202 ? -5.143 -12.256 10.726 1.00 95.38 202 PRO A O 1
ATOM 1566 N N . ALA A 1 203 ? -4.249 -11.805 8.724 1.00 95.19 203 ALA A N 1
ATOM 1567 C CA . ALA A 1 203 ? -3.432 -10.682 9.186 1.00 95.19 203 ALA A CA 1
ATOM 1568 C C . ALA A 1 203 ? -4.260 -9.451 9.611 1.00 95.19 203 ALA A C 1
ATOM 1570 O O . ALA A 1 203 ? -3.764 -8.611 10.356 1.00 95.19 203 ALA A O 1
ATOM 1571 N N . LEU A 1 204 ? -5.517 -9.337 9.164 1.00 97.31 204 LEU A N 1
ATOM 1572 C CA . LEU A 1 204 ? -6.406 -8.226 9.519 1.00 97.31 204 LEU A CA 1
ATOM 1573 C C . LEU A 1 204 ? -7.211 -8.479 10.797 1.00 97.31 204 LEU A C 1
ATOM 1575 O O . LEU A 1 204 ? -7.761 -7.528 11.349 1.00 97.31 204 LEU A O 1
ATOM 1579 N N . ARG A 1 205 ? -7.254 -9.714 11.314 1.00 95.94 205 ARG A N 1
ATOM 1580 C CA . ARG A 1 205 ? -8.062 -10.059 12.499 1.00 95.94 205 ARG A CA 1
ATOM 1581 C C . ARG A 1 205 ? -7.789 -9.180 13.722 1.00 95.94 205 ARG A C 1
ATOM 1583 O O . ARG A 1 205 ? -8.762 -8.767 14.355 1.00 95.94 205 ARG A O 1
ATOM 1590 N N . PRO A 1 206 ? -6.532 -8.816 14.055 1.00 96.62 206 PRO A N 1
ATOM 1591 C CA . PRO A 1 206 ? -6.276 -7.910 15.174 1.00 96.62 206 PRO A CA 1
ATOM 1592 C C . PRO A 1 206 ? -6.875 -6.514 14.950 1.00 96.62 206 PRO A C 1
ATOM 1594 O O . PRO A 1 206 ? -7.422 -5.924 15.875 1.00 96.62 206 PRO A O 1
ATOM 1597 N N . PHE A 1 207 ? -6.837 -5.996 13.719 1.00 97.31 207 PHE A N 1
ATOM 1598 C CA . PHE A 1 207 ? -7.436 -4.700 13.379 1.00 97.31 207 PHE A CA 1
ATOM 1599 C C . PHE A 1 207 ? -8.964 -4.740 13.436 1.00 97.31 207 PHE A C 1
ATOM 1601 O O . PHE A 1 207 ? -9.587 -3.813 13.944 1.00 97.31 207 PHE A O 1
ATOM 1608 N N . ILE A 1 208 ? -9.565 -5.825 12.948 1.00 96.75 208 ILE A N 1
ATOM 1609 C CA . ILE A 1 208 ? -11.016 -6.039 13.003 1.00 96.75 208 ILE A CA 1
ATOM 1610 C C . ILE A 1 208 ? -11.475 -6.175 14.460 1.00 96.75 208 ILE A C 1
ATOM 1612 O O . ILE A 1 208 ? -12.430 -5.522 14.868 1.00 96.75 208 ILE A O 1
ATOM 1616 N N . SER A 1 209 ? -10.739 -6.940 15.271 1.00 95.50 209 SER A N 1
ATOM 1617 C CA . SER A 1 209 ? -10.999 -7.080 16.709 1.00 95.50 209 SER A CA 1
ATOM 1618 C C . SER A 1 209 ? -10.939 -5.728 17.425 1.00 95.50 209 SER A C 1
ATOM 1620 O O . SER A 1 209 ? -11.826 -5.413 18.214 1.00 95.50 209 SER A O 1
ATOM 1622 N N . LEU A 1 210 ? -9.930 -4.904 17.116 1.00 96.25 210 LEU A N 1
ATOM 1623 C CA . LEU A 1 210 ? -9.817 -3.552 17.661 1.00 96.25 210 LEU A CA 1
ATOM 1624 C C . LEU A 1 210 ? -11.006 -2.676 17.250 1.00 96.25 210 LEU A C 1
ATOM 1626 O O . LEU A 1 210 ? -11.560 -1.971 18.085 1.00 96.25 210 LEU A O 1
ATOM 1630 N N . ARG A 1 211 ? -11.433 -2.741 15.985 1.00 95.50 211 ARG A N 1
ATOM 1631 C CA . ARG A 1 211 ? -12.591 -1.983 15.497 1.00 95.50 211 ARG A CA 1
ATOM 1632 C C . ARG A 1 211 ? -13.863 -2.365 16.245 1.00 95.50 211 ARG A C 1
ATOM 1634 O O . ARG A 1 211 ? -14.565 -1.475 16.719 1.00 95.50 211 ARG A O 1
ATOM 1641 N N . ASN A 1 212 ? -14.130 -3.657 16.390 1.00 94.31 212 ASN A N 1
ATOM 1642 C CA . ASN A 1 212 ? -15.312 -4.137 17.102 1.00 94.31 212 ASN A CA 1
ATOM 1643 C C . ASN A 1 212 ? -15.301 -3.664 18.560 1.00 94.31 212 ASN A C 1
ATOM 1645 O O . ASN A 1 212 ? -16.299 -3.128 19.029 1.00 94.31 212 ASN A O 1
ATOM 1649 N N . LEU A 1 213 ? -14.144 -3.739 19.223 1.00 94.00 213 LEU A N 1
ATOM 1650 C CA . LEU A 1 213 ? -13.950 -3.233 20.581 1.00 94.00 213 LEU A CA 1
ATOM 1651 C C . LEU A 1 213 ? -14.224 -1.725 20.688 1.00 94.00 213 LEU A C 1
ATOM 1653 O O . LEU A 1 213 ? -14.931 -1.281 21.589 1.00 94.00 213 LEU A O 1
ATOM 1657 N N . THR A 1 214 ? -13.696 -0.926 19.756 1.00 92.38 214 THR A N 1
ATOM 1658 C CA . THR A 1 214 ? -13.926 0.530 19.750 1.00 92.38 214 THR A CA 1
ATOM 1659 C C . THR A 1 214 ? -15.376 0.896 19.454 1.00 92.38 214 THR A C 1
ATOM 1661 O O . THR A 1 214 ? -15.855 1.911 19.946 1.00 92.38 214 THR A O 1
ATOM 1664 N N . HIS A 1 215 ? -16.082 0.075 18.674 1.00 91.38 215 HIS A N 1
ATOM 1665 C CA . HIS A 1 215 ? -17.499 0.263 18.390 1.00 91.38 215 HIS A CA 1
ATOM 1666 C C . HIS A 1 215 ? -18.364 -0.103 19.605 1.00 91.38 215 HIS A C 1
ATOM 1668 O O . HIS A 1 215 ? -19.274 0.642 19.953 1.00 91.38 215 HIS A O 1
ATOM 1674 N N . GLU A 1 216 ? -18.055 -1.214 20.279 1.00 91.38 216 GLU A N 1
ATOM 1675 C CA . GLU A 1 216 ? -18.751 -1.666 21.489 1.00 91.38 216 GLU A CA 1
ATOM 1676 C C . GLU A 1 216 ? -18.628 -0.650 22.634 1.00 91.38 216 GLU A C 1
ATOM 1678 O O . GLU A 1 216 ? -19.620 -0.321 23.282 1.00 91.38 216 GLU A O 1
ATOM 1683 N N . TYR A 1 217 ? -17.431 -0.093 22.843 1.00 89.69 217 TYR A N 1
ATOM 1684 C CA . TYR A 1 217 ? -17.155 0.847 23.936 1.00 89.69 217 TYR A CA 1
ATOM 1685 C C . TYR A 1 217 ? -17.113 2.316 23.505 1.00 89.69 217 TYR A C 1
ATOM 1687 O O . TYR A 1 217 ? -16.570 3.152 24.227 1.00 89.69 217 TYR A O 1
ATOM 1695 N N . ALA A 1 218 ? -17.724 2.664 22.368 1.00 83.06 218 ALA A N 1
ATOM 1696 C CA . ALA A 1 218 ? -17.697 4.023 21.816 1.00 83.06 218 ALA A CA 1
ATOM 1697 C C . ALA A 1 218 ? -18.211 5.108 22.787 1.00 83.06 218 ALA A C 1
ATOM 1699 O O . ALA A 1 218 ? -17.838 6.272 22.666 1.00 83.06 218 ALA A O 1
ATOM 1700 N N . GLN A 1 219 ? -19.065 4.734 23.747 1.00 83.00 219 GLN A N 1
ATOM 1701 C CA . GLN A 1 219 ? -19.682 5.647 24.719 1.00 83.00 219 GLN A CA 1
ATOM 1702 C C . GLN A 1 219 ? -19.032 5.617 26.114 1.00 83.00 219 GLN A C 1
ATOM 1704 O O . GLN A 1 219 ? -19.395 6.425 26.966 1.00 83.00 219 GLN A O 1
ATOM 1709 N N . SER A 1 220 ? -18.085 4.707 26.370 1.00 85.81 220 SER A N 1
ATOM 1710 C CA . SER A 1 220 ? -17.475 4.516 27.691 1.00 85.81 220 SER A CA 1
ATOM 1711 C C . SER A 1 220 ? -15.957 4.462 27.586 1.00 85.81 220 SER A C 1
ATOM 1713 O O . SER A 1 220 ? -15.376 3.436 27.233 1.00 85.81 220 SER A O 1
ATOM 1715 N N . SER A 1 221 ? -15.301 5.560 27.957 1.00 84.44 221 SER A N 1
ATOM 1716 C CA . SER A 1 221 ? -13.836 5.647 27.970 1.00 84.44 221 SER A CA 1
ATOM 1717 C C . SER A 1 221 ? -13.191 4.666 28.957 1.00 84.44 221 SER A C 1
ATOM 1719 O O . SER A 1 221 ? -12.175 4.046 28.642 1.00 84.44 221 SER A O 1
ATOM 1721 N N . VAL A 1 222 ? -13.828 4.431 30.112 1.00 87.56 222 VAL A N 1
ATOM 1722 C CA . VAL A 1 222 ? -13.352 3.456 31.109 1.00 87.56 222 VAL A CA 1
ATOM 1723 C C . VAL A 1 222 ? -13.375 2.039 30.532 1.00 87.56 222 VAL A C 1
ATOM 1725 O O . VAL A 1 222 ? -12.351 1.355 30.538 1.00 87.56 222 VAL A O 1
ATOM 1728 N N . SER A 1 223 ? -14.510 1.618 29.960 1.00 90.06 223 SER A N 1
ATOM 1729 C CA . SER A 1 223 ? -14.642 0.289 29.347 1.00 90.06 223 SER A CA 1
ATOM 1730 C C . SER A 1 223 ? -13.719 0.133 28.138 1.00 90.06 223 SER A C 1
ATOM 1732 O O . SER A 1 223 ? -13.093 -0.912 27.972 1.00 90.06 223 SER A O 1
ATOM 1734 N N . LEU A 1 224 ? -13.558 1.192 27.335 1.00 91.19 224 LEU A N 1
ATOM 1735 C CA . LEU A 1 224 ? -12.613 1.217 26.223 1.00 91.19 224 LEU A CA 1
ATOM 1736 C C . LEU A 1 224 ? -11.177 1.008 26.716 1.00 91.19 224 LEU A C 1
ATOM 1738 O O . LEU A 1 224 ? -10.453 0.187 26.159 1.00 91.19 224 LEU A O 1
ATOM 1742 N N . GLN A 1 225 ? -10.759 1.693 27.781 1.00 90.44 225 GLN A N 1
ATOM 1743 C CA . GLN A 1 225 ? -9.414 1.552 28.334 1.00 90.44 225 GLN A CA 1
ATOM 1744 C C . GLN A 1 225 ? -9.147 0.137 28.869 1.00 90.44 225 GLN A C 1
ATOM 1746 O O . GLN A 1 225 ? -8.062 -0.414 28.657 1.00 90.44 225 GLN A O 1
ATOM 1751 N N . GLU A 1 226 ? -10.109 -0.464 29.568 1.00 91.50 226 GLU A N 1
ATOM 1752 C CA . GLU A 1 226 ? -10.002 -1.845 30.051 1.00 91.50 226 GLU A CA 1
ATOM 1753 C C . GLU A 1 226 ? -9.960 -2.848 28.896 1.00 91.50 226 GLU A C 1
ATOM 1755 O O . GLU A 1 226 ? -9.081 -3.717 28.861 1.00 91.50 226 GLU A O 1
ATOM 1760 N N . GLY A 1 227 ? -10.840 -2.669 27.908 1.00 92.88 227 GLY A N 1
ATOM 1761 C CA . GLY A 1 227 ? -10.866 -3.457 26.685 1.00 92.88 227 GLY A CA 1
ATOM 1762 C C . GLY A 1 227 ? -9.539 -3.385 25.930 1.00 92.88 227 GLY A C 1
ATOM 1763 O O . GLY A 1 227 ? -8.989 -4.420 25.556 1.00 92.88 227 GLY A O 1
ATOM 1764 N N . LEU A 1 228 ? -8.965 -2.191 25.760 1.00 93.44 228 LEU A N 1
ATOM 1765 C CA . LEU A 1 228 ? -7.674 -2.011 25.091 1.00 93.44 228 LEU A CA 1
ATOM 1766 C C . LEU A 1 228 ? -6.539 -2.727 25.834 1.00 93.44 228 LEU A C 1
ATOM 1768 O O . LEU A 1 228 ? -5.726 -3.403 25.201 1.00 93.44 228 LEU A O 1
ATOM 1772 N N . LYS A 1 229 ? -6.508 -2.671 27.173 1.00 92.81 229 LYS A N 1
ATOM 1773 C CA . LYS A 1 229 ? -5.530 -3.434 27.972 1.00 92.81 229 LYS A CA 1
ATOM 1774 C C . LYS A 1 229 ? -5.683 -4.942 27.763 1.00 92.81 229 LYS A C 1
ATOM 1776 O O . LYS A 1 229 ? -4.678 -5.645 27.651 1.00 92.81 229 LYS A O 1
ATOM 1781 N N . ALA A 1 230 ? -6.914 -5.455 27.714 1.00 93.62 230 ALA A N 1
ATOM 1782 C CA . ALA A 1 230 ? -7.172 -6.867 27.431 1.00 93.62 230 ALA A CA 1
ATOM 1783 C C . ALA A 1 230 ? -6.744 -7.240 26.002 1.00 93.62 230 ALA A C 1
ATOM 1785 O O . ALA A 1 230 ? -6.029 -8.221 25.809 1.00 93.62 230 ALA A O 1
ATOM 1786 N N . PHE A 1 231 ? -7.084 -6.412 25.014 1.00 94.81 231 PHE A N 1
ATOM 1787 C CA . PHE A 1 231 ? -6.696 -6.583 23.616 1.00 94.81 231 PHE A CA 1
ATOM 1788 C C . PHE A 1 231 ? -5.173 -6.685 23.440 1.00 94.81 231 PHE A C 1
ATOM 1790 O O . PHE A 1 231 ? -4.685 -7.603 22.780 1.00 94.81 231 PHE A O 1
ATOM 1797 N N . GLN A 1 232 ? -4.407 -5.795 24.076 1.00 93.94 232 GLN A N 1
ATOM 1798 C CA . GLN A 1 232 ? -2.941 -5.811 24.012 1.00 93.94 232 GLN A CA 1
ATOM 1799 C C . GLN A 1 232 ? -2.334 -7.077 24.638 1.00 93.94 232 GLN A C 1
ATOM 1801 O O . GLN A 1 232 ? -1.295 -7.549 24.179 1.00 93.94 232 GLN A O 1
ATOM 1806 N N . ARG A 1 233 ? -2.990 -7.659 25.653 1.00 93.75 233 ARG A N 1
ATOM 1807 C CA . ARG A 1 233 ? -2.595 -8.951 26.243 1.00 93.75 233 ARG A CA 1
ATOM 1808 C C . ARG A 1 233 ? -2.934 -10.137 25.339 1.00 93.75 233 ARG A C 1
ATOM 1810 O O . ARG A 1 233 ? -2.199 -11.117 25.362 1.00 93.75 233 ARG A O 1
ATOM 1817 N N . THR A 1 234 ? -4.010 -10.050 24.555 1.00 94.69 234 THR A N 1
ATOM 1818 C CA . THR A 1 234 ? -4.420 -11.085 23.587 1.00 94.69 234 THR A CA 1
ATOM 1819 C C . THR A 1 234 ? -3.514 -11.126 22.358 1.00 94.69 234 THR A C 1
ATOM 1821 O O . THR A 1 234 ? -3.256 -12.201 21.822 1.00 94.69 234 THR A O 1
ATOM 1824 N N . TYR A 1 235 ? -2.994 -9.974 21.929 1.00 92.81 235 TYR A N 1
ATOM 1825 C CA . TYR A 1 235 ? -2.101 -9.859 20.772 1.00 92.81 235 TYR A CA 1
ATOM 1826 C C . TYR A 1 235 ? -0.686 -9.403 21.171 1.00 92.81 235 TYR A C 1
ATOM 1828 O O . TYR A 1 235 ? -0.212 -8.368 20.684 1.00 92.81 235 TYR A O 1
ATOM 1836 N N . PRO A 1 236 ? 0.022 -10.156 22.037 1.00 90.00 236 PRO A N 1
ATOM 1837 C CA . PRO A 1 236 ? 1.360 -9.777 22.463 1.00 90.00 236 PRO A CA 1
ATOM 1838 C C . PRO A 1 236 ? 2.313 -9.807 21.261 1.00 90.00 236 PRO A C 1
ATOM 1840 O O . PRO A 1 236 ? 2.296 -10.735 20.454 1.00 90.00 236 PRO A O 1
ATOM 1843 N N . GLY A 1 237 ? 3.136 -8.769 21.113 1.00 88.69 237 GLY A N 1
ATOM 1844 C CA . GLY A 1 237 ? 4.092 -8.653 20.003 1.00 88.69 237 GLY A CA 1
ATOM 1845 C C . GLY A 1 237 ? 3.486 -8.244 18.654 1.00 88.69 237 GLY A C 1
ATOM 1846 O O . GLY A 1 237 ? 4.232 -8.034 17.699 1.00 88.69 237 GLY A O 1
ATOM 1847 N N . HIS A 1 238 ? 2.163 -8.075 18.554 1.00 94.56 238 HIS A N 1
ATOM 1848 C CA . HIS A 1 238 ? 1.556 -7.461 17.375 1.00 94.56 238 HIS A CA 1
ATOM 1849 C C . HIS A 1 238 ? 1.839 -5.952 17.350 1.00 94.56 238 HIS A C 1
ATOM 1851 O O . HIS A 1 238 ? 1.910 -5.304 18.392 1.00 94.56 238 HIS A O 1
ATOM 1857 N N . MET A 1 239 ? 1.928 -5.355 16.159 1.00 94.62 239 MET A N 1
ATOM 1858 C CA . MET A 1 239 ? 2.190 -3.916 16.013 1.00 94.62 239 MET A CA 1
ATOM 1859 C C . MET A 1 239 ? 1.161 -3.028 16.726 1.00 94.62 239 MET A C 1
ATOM 1861 O O . MET A 1 239 ? 1.538 -2.007 17.286 1.00 94.62 239 MET A O 1
ATOM 1865 N N . LEU A 1 240 ? -0.105 -3.461 16.784 1.00 95.06 240 LEU A N 1
ATOM 1866 C CA . LEU A 1 240 ? -1.170 -2.768 17.526 1.00 95.06 240 LEU A CA 1
ATOM 1867 C C . LEU A 1 240 ? -0.977 -2.778 19.049 1.00 95.06 240 LEU A C 1
ATOM 1869 O O . LEU A 1 240 ? -1.595 -1.979 19.742 1.00 95.06 240 LEU A O 1
ATOM 1873 N N . ALA A 1 241 ? -0.134 -3.666 19.587 1.00 91.44 241 ALA A N 1
ATOM 1874 C CA . ALA A 1 241 ? 0.194 -3.640 21.007 1.00 91.44 241 ALA A CA 1
ATOM 1875 C C . ALA A 1 241 ? 1.114 -2.459 21.352 1.00 91.44 241 ALA A C 1
ATOM 1877 O O . ALA A 1 241 ? 0.963 -1.863 22.414 1.00 91.44 241 ALA A O 1
ATOM 1878 N N . ALA A 1 242 ? 2.031 -2.104 20.444 1.00 89.88 242 ALA A N 1
ATOM 1879 C CA . ALA A 1 242 ? 2.971 -0.995 20.617 1.00 89.88 242 ALA A CA 1
ATOM 1880 C C . ALA A 1 242 ? 2.459 0.334 20.034 1.00 89.88 242 ALA A C 1
ATOM 1882 O O . ALA A 1 242 ? 2.769 1.399 20.560 1.00 89.88 242 ALA A O 1
ATOM 1883 N N . HIS A 1 243 ? 1.677 0.273 18.956 1.00 93.06 243 HIS A N 1
ATOM 1884 C CA . HIS A 1 243 ? 1.181 1.430 18.218 1.00 93.06 243 HIS A CA 1
ATOM 1885 C C . HIS A 1 243 ? -0.329 1.301 18.032 1.00 93.06 243 HIS A C 1
ATOM 1887 O O . HIS A 1 243 ? -0.787 0.573 17.153 1.00 93.06 243 HIS A O 1
ATOM 1893 N N . LEU A 1 244 ? -1.107 1.994 18.861 1.00 94.06 244 LEU A N 1
ATOM 1894 C CA . LEU A 1 244 ? -2.548 2.124 18.652 1.00 94.06 244 LEU A CA 1
ATOM 1895 C C . LEU A 1 244 ? -2.836 3.263 17.661 1.00 94.06 244 LEU A C 1
ATOM 1897 O O . LEU A 1 244 ? -2.059 4.218 17.612 1.00 94.06 244 LEU A O 1
ATOM 1901 N N . PRO A 1 245 ? -3.943 3.194 16.900 1.00 96.31 245 PRO A N 1
ATOM 1902 C CA . PRO A 1 245 ? -4.370 4.306 16.061 1.00 96.31 245 PRO A CA 1
ATOM 1903 C C . PRO A 1 245 ? -4.619 5.580 16.880 1.00 96.31 245 PRO A C 1
ATOM 1905 O O . PRO A 1 245 ? -5.151 5.521 17.995 1.00 96.31 245 PRO A O 1
ATOM 1908 N N . LYS A 1 246 ? -4.264 6.740 16.324 1.00 93.62 246 LYS A N 1
ATOM 1909 C CA . LYS A 1 246 ? -4.351 8.045 17.006 1.00 93.62 246 LYS A CA 1
ATOM 1910 C C . LYS A 1 246 ? -5.742 8.370 17.542 1.00 93.62 246 LYS A C 1
ATOM 1912 O O . LYS A 1 246 ? -5.859 8.868 18.657 1.00 93.62 246 LYS A O 1
ATOM 1917 N N . ASP A 1 247 ? -6.787 8.085 16.776 1.00 90.56 247 ASP A N 1
ATOM 1918 C CA . ASP A 1 247 ? -8.174 8.322 17.188 1.00 90.56 247 ASP A CA 1
ATOM 1919 C C . ASP A 1 247 ? -8.599 7.419 18.355 1.00 90.56 247 ASP A C 1
ATOM 1921 O O . ASP A 1 247 ? -9.289 7.876 19.262 1.00 90.56 247 ASP A O 1
ATOM 1925 N N . VAL A 1 248 ? -8.129 6.170 18.391 1.00 92.19 248 VAL A N 1
ATOM 1926 C CA . VAL A 1 248 ? -8.348 5.248 19.514 1.00 92.19 248 VAL A CA 1
ATOM 1927 C C . VAL A 1 248 ? -7.635 5.745 20.770 1.00 92.19 248 VAL A C 1
ATOM 1929 O O . VAL A 1 248 ? -8.224 5.756 21.849 1.00 92.19 248 VAL A O 1
ATOM 1932 N N . MET A 1 249 ? -6.390 6.210 20.636 1.00 90.12 249 MET A N 1
ATOM 1933 C CA . MET A 1 249 ? -5.649 6.803 21.754 1.00 90.12 249 MET A CA 1
ATOM 1934 C C . MET A 1 249 ? -6.341 8.059 22.295 1.00 90.12 249 MET A C 1
ATOM 1936 O O . MET A 1 249 ? -6.418 8.249 23.507 1.00 90.12 249 MET A O 1
ATOM 1940 N N . GLN A 1 250 ? -6.863 8.906 21.407 1.00 87.94 250 GLN A N 1
ATOM 1941 C CA . GLN A 1 250 ? -7.628 10.090 21.790 1.00 87.94 250 GLN A CA 1
ATOM 1942 C C . GLN A 1 250 ? -8.926 9.706 22.498 1.00 87.94 250 GLN A C 1
ATOM 1944 O O . GLN A 1 250 ? -9.198 10.238 23.568 1.00 87.94 250 GLN A O 1
ATOM 1949 N N . ALA A 1 251 ? -9.685 8.747 21.962 1.00 85.19 251 ALA A N 1
ATOM 1950 C CA . ALA A 1 251 ? -10.923 8.268 22.573 1.00 85.19 251 ALA A CA 1
ATOM 1951 C C . ALA A 1 251 ? -10.697 7.696 23.981 1.00 85.19 251 ALA A C 1
ATOM 1953 O O . ALA A 1 251 ? -11.482 7.964 24.885 1.00 85.19 251 ALA A O 1
ATOM 1954 N N . GLN A 1 252 ? -9.588 6.982 24.196 1.00 82.50 252 GLN A N 1
ATOM 1955 C CA . GLN A 1 252 ? -9.188 6.499 25.519 1.00 82.50 252 GLN A CA 1
ATOM 1956 C C . GLN A 1 252 ? -8.856 7.644 26.495 1.00 82.50 252 GLN A C 1
ATOM 1958 O O . GLN A 1 252 ? -9.029 7.505 27.702 1.00 82.50 252 GLN A O 1
ATOM 1963 N N . ALA A 1 253 ? -8.339 8.769 25.998 1.00 79.75 253 ALA A N 1
ATOM 1964 C CA . ALA A 1 253 ? -7.986 9.923 26.823 1.00 79.75 253 ALA A CA 1
ATOM 1965 C C . ALA A 1 253 ? -9.187 10.826 27.152 1.00 79.75 253 ALA A C 1
ATOM 1967 O O . ALA A 1 253 ? -9.083 11.677 28.037 1.00 79.75 253 ALA A O 1
ATOM 1968 N N . LEU A 1 254 ? -10.320 10.656 26.461 1.00 72.69 254 LEU A N 1
ATOM 1969 C CA . LEU A 1 254 ? -11.558 11.369 26.756 1.00 72.69 254 LEU A CA 1
ATOM 1970 C C . LEU A 1 254 ? -12.174 10.805 28.038 1.00 72.69 254 LEU A C 1
ATOM 1972 O O . LEU A 1 254 ? -13.051 9.948 27.997 1.00 72.69 254 LEU A O 1
ATOM 1976 N N . SER A 1 255 ? -11.725 11.265 29.199 1.00 60.62 255 SER A N 1
ATOM 1977 C CA . SER A 1 255 ? -12.516 11.105 30.418 1.00 60.62 255 SER A CA 1
ATOM 1978 C C . SER A 1 255 ? -13.801 11.914 30.247 1.00 60.62 255 SER A C 1
ATOM 1980 O O . SER A 1 255 ? -13.733 13.083 29.860 1.00 60.62 255 SER A O 1
ATOM 1982 N N . GLN A 1 256 ? -14.970 11.323 30.529 1.00 59.22 256 GLN A N 1
ATOM 1983 C CA . GLN A 1 256 ? -16.154 12.151 30.769 1.00 59.22 256 GLN A CA 1
ATOM 1984 C C . GLN A 1 256 ? -15.758 13.167 31.847 1.00 59.22 256 GLN A C 1
ATOM 1986 O O . GLN A 1 256 ? -15.195 12.746 32.864 1.00 59.22 256 GLN A O 1
ATOM 1991 N N . PRO A 1 257 ? -15.938 14.481 31.619 1.00 58.09 257 PRO A N 1
ATOM 1992 C CA . PRO A 1 257 ? -15.660 15.442 32.664 1.00 58.09 257 PRO A CA 1
ATOM 1993 C C . PRO A 1 257 ? -16.563 15.074 33.836 1.00 58.09 257 PRO A C 1
ATOM 1995 O O . PRO A 1 257 ? -17.784 15.021 33.691 1.00 58.09 257 PRO A O 1
ATOM 1998 N N . ASP A 1 258 ? -15.945 14.764 34.971 1.00 58.38 258 ASP A N 1
ATOM 1999 C CA . ASP A 1 258 ? -16.652 14.625 36.234 1.00 58.38 258 ASP A CA 1
ATOM 2000 C C . ASP A 1 258 ? -17.112 16.034 36.622 1.00 58.38 258 ASP A C 1
ATOM 2002 O O . ASP A 1 258 ? -16.404 16.791 37.288 1.00 58.38 258 ASP A O 1
ATOM 2006 N N . LEU A 1 259 ? -18.239 16.458 36.041 1.00 61.34 259 LEU A N 1
ATOM 2007 C CA . LEU A 1 259 ? -18.866 17.751 36.287 1.00 61.34 259 LEU A CA 1
ATOM 2008 C C . LEU A 1 259 ? -19.504 17.692 37.673 1.00 61.34 259 LEU A C 1
ATOM 2010 O O . LEU A 1 259 ? -20.715 17.550 37.809 1.00 61.34 259 LEU A O 1
ATOM 2014 N N . GLN A 1 260 ? -18.666 17.772 38.704 1.00 72.31 260 GLN A N 1
ATOM 2015 C CA . GLN A 1 260 ? -19.128 17.823 40.088 1.00 72.31 260 GLN A CA 1
ATOM 2016 C C . GLN A 1 260 ? -19.864 19.140 40.363 1.00 72.31 260 GLN A C 1
ATOM 2018 O O . GLN A 1 260 ? -20.848 19.163 41.096 1.00 72.31 260 GLN A O 1
ATOM 2023 N N . GLU A 1 261 ? -19.421 20.227 39.725 1.00 79.12 261 GLU A N 1
ATOM 2024 C CA . GLU A 1 261 ? -20.012 21.556 39.847 1.00 79.12 261 GLU A CA 1
ATOM 2025 C C . GLU A 1 261 ? -19.996 22.269 38.490 1.00 79.12 261 GLU A C 1
ATOM 2027 O O . GLU A 1 261 ? -18.977 22.313 37.797 1.00 79.12 261 GLU A O 1
ATOM 2032 N N . ILE A 1 262 ? -21.137 22.845 38.106 1.00 79.81 262 ILE A N 1
ATOM 2033 C CA . ILE A 1 262 ? -21.279 23.644 36.886 1.00 79.81 262 ILE A CA 1
ATOM 2034 C C . ILE A 1 262 ? -21.532 25.090 37.304 1.00 79.81 262 ILE A C 1
ATOM 2036 O O . ILE A 1 262 ? -22.585 25.414 37.852 1.00 79.81 262 ILE A O 1
ATOM 2040 N N . ALA A 1 263 ? -20.575 25.973 37.028 1.00 86.25 263 ALA A N 1
ATOM 2041 C CA . ALA A 1 263 ? -20.772 27.410 37.175 1.00 86.25 263 ALA A CA 1
ATOM 2042 C C . ALA A 1 263 ? -21.388 27.975 35.888 1.00 86.25 263 ALA A C 1
ATOM 2044 O O . ALA A 1 263 ? -20.752 27.978 34.833 1.00 86.25 263 A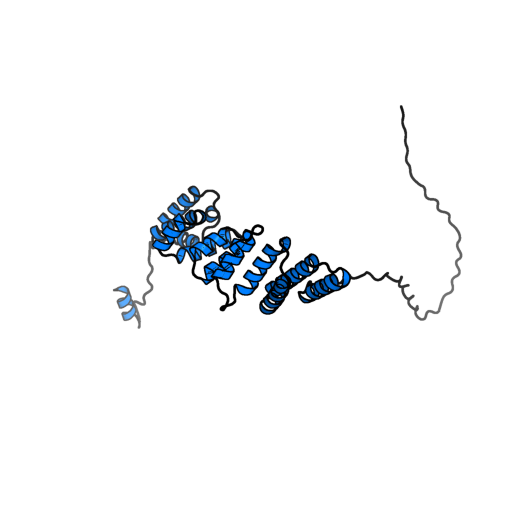LA A O 1
ATOM 2045 N N . VAL A 1 264 ? -22.626 28.464 35.976 1.00 85.25 264 VAL A N 1
ATOM 2046 C CA . VAL A 1 264 ? -23.336 29.081 34.849 1.00 85.25 264 VAL A CA 1
ATOM 2047 C C . VAL A 1 264 ? -23.314 30.601 35.015 1.00 85.25 264 VAL A C 1
ATOM 2049 O O . VAL A 1 264 ? -23.863 31.140 35.974 1.00 85.25 264 VAL A O 1
ATOM 2052 N N . PHE A 1 265 ? -22.677 31.310 34.080 1.00 88.94 265 PHE A N 1
ATOM 2053 C CA . PHE A 1 265 ? -22.626 32.774 34.083 1.00 88.94 265 PHE A CA 1
ATOM 2054 C C . PHE A 1 265 ? -23.752 33.346 33.229 1.00 88.94 265 PHE A C 1
ATOM 2056 O O . PHE A 1 265 ? -23.643 33.420 32.005 1.00 88.94 265 PHE A O 1
ATOM 2063 N N . LEU A 1 266 ? -24.827 33.773 33.889 1.00 89.94 266 LEU A N 1
ATOM 2064 C CA . LEU A 1 266 ? -25.978 34.398 33.245 1.00 89.94 266 LEU A CA 1
ATOM 2065 C C . LEU A 1 266 ? -26.124 35.848 33.718 1.00 89.94 266 LEU A C 1
ATOM 2067 O O . LEU A 1 266 ? -25.975 36.124 34.913 1.00 89.94 266 LEU A O 1
ATOM 2071 N N . PRO A 1 267 ? -26.425 36.800 32.817 1.00 89.62 267 PRO A N 1
ATOM 2072 C CA . PRO A 1 267 ? -26.760 38.154 33.219 1.00 89.62 267 PRO A CA 1
ATOM 2073 C C . PRO A 1 267 ? -28.160 38.150 33.837 1.00 89.62 267 PRO A C 1
ATOM 2075 O O . PRO A 1 267 ? -29.147 38.264 33.125 1.00 89.62 267 PRO A O 1
ATOM 2078 N N . LEU A 1 268 ? -28.248 38.026 35.162 1.00 87.75 268 LEU A N 1
ATOM 2079 C CA . LEU A 1 268 ? -29.522 38.050 35.903 1.00 87.75 268 LEU A CA 1
ATOM 2080 C C . LEU A 1 268 ? -29.939 39.471 36.327 1.00 87.75 268 LEU A C 1
ATOM 2082 O O . LEU A 1 268 ? -30.867 39.663 37.107 1.00 87.75 268 LEU A O 1
ATOM 2086 N N . SER A 1 269 ? -29.229 40.495 35.844 1.00 87.25 269 SER A N 1
ATOM 2087 C CA . SER A 1 269 ? -29.516 41.900 36.136 1.00 87.25 269 SER A CA 1
ATOM 2088 C C . SER A 1 269 ? -29.178 42.816 34.953 1.00 87.25 269 SER A C 1
ATOM 2090 O O . SER A 1 269 ? -28.481 42.436 34.009 1.00 87.25 269 SER A O 1
ATOM 2092 N N . GLY A 1 270 ? -29.714 44.038 34.981 1.00 88.88 270 GLY A N 1
ATOM 2093 C CA . GLY A 1 270 ? -29.538 45.020 33.911 1.00 88.88 270 GLY A CA 1
ATOM 2094 C C . GLY A 1 270 ? -30.343 44.698 32.647 1.00 88.88 270 GLY A C 1
ATOM 2095 O O . GLY A 1 270 ? -31.333 43.972 32.676 1.00 88.88 270 GLY A O 1
ATOM 2096 N N . ARG A 1 271 ? -29.927 45.264 31.509 1.00 91.38 271 ARG A N 1
ATOM 2097 C CA . ARG A 1 271 ? -30.693 45.225 30.247 1.00 91.38 271 ARG A CA 1
ATOM 2098 C C . ARG A 1 271 ? -30.935 43.810 29.698 1.00 91.38 271 ARG A C 1
ATOM 2100 O O . ARG A 1 271 ? -31.873 43.624 28.934 1.00 91.38 271 ARG A O 1
ATOM 2107 N N . LEU A 1 272 ? -30.094 42.843 30.065 1.00 90.56 272 LEU A N 1
ATOM 2108 C CA . LEU A 1 272 ? -30.153 41.462 29.571 1.00 90.56 272 LEU A CA 1
ATOM 2109 C C . LEU A 1 272 ? -30.730 40.473 30.598 1.00 90.56 272 LEU A C 1
ATOM 2111 O O . LEU A 1 272 ? -30.735 39.276 30.328 1.00 90.56 272 LEU A O 1
ATOM 2115 N N . ALA A 1 273 ? -31.255 40.967 31.729 1.00 91.19 273 ALA A N 1
ATOM 2116 C CA . ALA A 1 273 ? -31.817 40.144 32.803 1.00 91.19 273 ALA A CA 1
ATOM 2117 C C . ALA A 1 273 ? -32.888 39.161 32.310 1.00 91.19 273 ALA A C 1
ATOM 2119 O O . ALA A 1 273 ? -32.859 37.986 32.653 1.00 91.19 273 ALA A O 1
ATOM 2120 N N . SER A 1 274 ? -33.801 39.623 31.450 1.00 88.38 274 SER A N 1
ATOM 2121 C CA . SER A 1 274 ? -34.879 38.784 30.914 1.00 88.38 274 SER A CA 1
ATOM 2122 C C . SER A 1 274 ? -34.371 37.646 30.026 1.00 88.38 274 SER A C 1
ATOM 2124 O O . SER A 1 274 ? -34.984 36.587 29.981 1.00 88.38 274 SER A O 1
ATOM 2126 N N . THR A 1 275 ? -33.250 37.844 29.327 1.00 88.69 275 THR A N 1
ATOM 2127 C CA . THR A 1 275 ? -32.609 36.800 28.515 1.00 88.69 275 THR A CA 1
ATOM 2128 C C . THR A 1 275 ? -31.822 35.830 29.391 1.00 88.69 275 THR A C 1
ATOM 2130 O O . THR A 1 275 ? -31.851 34.632 29.136 1.00 88.69 275 THR A O 1
ATOM 2133 N N . GLY A 1 276 ? -31.154 36.329 30.438 1.00 90.44 276 GLY A N 1
ATOM 2134 C CA . GLY A 1 276 ? -30.468 35.488 31.417 1.00 90.44 276 GLY A CA 1
ATOM 2135 C C . GLY A 1 276 ? -31.425 34.573 32.181 1.00 90.44 276 GLY A C 1
ATOM 2136 O O . GLY A 1 276 ? -31.131 33.392 32.320 1.00 90.44 276 GLY A O 1
ATOM 2137 N N . GLU A 1 277 ? -32.585 35.082 32.605 1.00 88.31 277 GLU A N 1
ATOM 2138 C CA . GLU A 1 277 ? -33.584 34.280 33.327 1.00 88.31 277 GLU A CA 1
ATOM 2139 C C . GLU A 1 277 ? -34.227 33.220 32.419 1.00 88.31 277 GLU A C 1
ATOM 2141 O O . GLU A 1 277 ? -34.314 32.059 32.797 1.00 88.31 277 GLU A O 1
ATOM 2146 N N . ALA A 1 278 ? -34.564 33.569 31.171 1.00 89.00 278 ALA A N 1
ATOM 2147 C CA . ALA A 1 278 ? -35.126 32.608 30.217 1.00 89.00 278 ALA A CA 1
ATOM 2148 C C . ALA A 1 278 ? -34.174 31.440 29.889 1.00 89.00 278 ALA A C 1
ATOM 2150 O O . ALA A 1 278 ? -34.638 30.343 29.598 1.00 89.00 278 ALA A O 1
ATOM 2151 N N . VAL A 1 279 ? -32.855 31.670 29.923 1.00 86.06 279 VAL A N 1
ATOM 2152 C CA . VAL A 1 279 ? -31.833 30.621 29.741 1.00 86.06 279 VAL A CA 1
ATOM 2153 C C . VAL A 1 279 ? -31.593 29.832 31.030 1.00 86.06 279 VAL A C 1
ATOM 2155 O O . VAL A 1 279 ? -31.227 28.669 30.963 1.00 86.06 279 VAL A O 1
ATOM 2158 N N . LYS A 1 280 ? -31.783 30.446 32.203 1.00 87.06 280 LYS A N 1
ATOM 2159 C CA . LYS A 1 280 ? -31.691 29.762 33.500 1.00 87.06 280 LYS A CA 1
ATOM 2160 C C . LYS A 1 280 ? -32.834 28.761 33.699 1.00 87.06 280 LYS A C 1
ATOM 2162 O O . LYS A 1 280 ? -32.620 27.715 34.303 1.00 87.06 280 LYS A O 1
ATOM 2167 N N . ASP A 1 281 ? -34.028 29.116 33.230 1.00 85.75 281 ASP A N 1
ATOM 2168 C CA . ASP A 1 281 ? -35.255 28.337 33.424 1.00 85.75 281 ASP A CA 1
ATOM 2169 C C . ASP A 1 281 ? -35.439 27.200 32.397 1.00 85.75 281 ASP A C 1
ATOM 2171 O O . ASP A 1 281 ? -36.356 26.389 32.554 1.00 85.75 281 ASP A O 1
ATOM 2175 N N . GLY A 1 282 ? -34.608 27.149 31.347 1.00 74.50 282 GLY A N 1
ATOM 2176 C CA . GLY A 1 282 ? -34.643 26.141 30.277 1.00 74.50 282 GLY A CA 1
ATOM 2177 C C . GLY A 1 282 ? -33.499 25.143 30.361 1.00 74.50 282 GLY A C 1
ATOM 2178 O O . GLY A 1 282 ? -33.779 23.937 30.181 1.00 74.50 282 GLY A O 1
#

Solvent-accessible surface area (backbone atoms only — not comparable to full-atom values): 17117 Å² total; per-residue (Å²): 139,82,84,90,82,81,89,80,86,87,84,89,85,87,86,88,89,84,89,84,89,80,91,81,86,88,86,86,82,79,84,78,76,78,74,77,83,76,71,82,72,72,79,75,79,72,73,70,82,66,78,90,44,37,68,57,27,49,51,51,21,52,48,37,43,72,77,68,62,40,61,68,66,18,51,53,27,44,53,51,17,26,51,44,23,45,75,71,67,40,27,68,60,18,43,50,50,56,51,58,51,49,75,79,55,71,54,79,92,48,40,56,60,50,42,54,52,51,41,62,45,38,72,82,43,87,85,52,61,66,68,61,49,48,57,57,55,67,80,57,86,85,52,68,35,67,49,17,50,54,47,17,56,55,25,47,76,70,68,36,34,62,61,13,34,62,23,43,71,53,29,86,68,54,66,63,61,42,41,46,53,34,50,60,34,59,70,70,47,54,74,69,55,44,56,50,36,48,74,74,34,71,87,47,38,67,60,52,52,50,50,52,49,52,61,75,28,67,88,32,33,68,59,33,46,54,49,49,57,51,50,36,66,76,38,66,89,40,62,64,51,82,40,67,44,69,68,59,56,49,49,48,65,45,65,78,79,82,73,85,71,82,88,80,92,59,48,73,56,75,98,47,17,72,60,24,46,57,61,71,77,103

Radius of gyration: 37.6 Å; Cα contacts (8 Å, |Δi|>4): 228; chains: 1; bounding box: 118×77×70 Å

Sequence (282 aa):
MGTIGHRNKGFIFATAASLSLLMGCGSTPKPVAKTPVVTPQKPVDVQANQPVTPEHKLLEAKKVWQCQKDKDARDSLLLDAAALYIQQEDTLLAQQVLIELRQDGIAPSLHDRYALLLAKAYINNRSADPAKLHHLLEGLSTSTSKKAEIQTTLFAKQGMWADAANALLRTNASAEVKVEQVWTWIKQLDETALQKADRQFPALRPFISLRNLTHEYAQSSVSLQEGLKAFQRTYPGHMLAAHLPKDVMQAQALSQPDLQEIAVFLPLSGRLASTGEAVKDG

Organism: NCBI:txid589873

InterPro domains:
  IPR007443 Penicillin-binding protein activator LpoA [PF04348] (62-282)
  IPR007443 Penicillin-binding protein activator LpoA [PTHR38038] (20-282)

Secondary structure (DSSP, 8-state):
-----------------------------------------------------HHHHHHHHHHHHHHT--HHHHHHHHHHHHHHHHHTT-HHHHHHHHHHHHHT---HHHHHHHHHHHHHHHTT-TTS-HHHHHHHHHT--S-HHHHHHHHHHHHHHTT-HHHHHHHHHTSS--HHHHHHHHHHHHTT--HHHHHHHHHH-GGGHHHHHHHHHHHHTTT-HHHHHHHHHHHHHHSTTSHHHH---HHHHHHHH-PPP--S--------SGGGHHHHHHHH--